Protein AF-A0A9P6HHZ5-F1 (afdb_monomer)

Foldseek 3Di:
DDDDDDDDDDDDPDDDPDPPPPPCVVLQPPPDDPVLLVVLVVLQVVLVLLLVCVVPPPLCEVVHVNVVSPPPLVVLCQQFVLSHPNCVVVVPCLNVVLSVLSVVLNVLSVVLVCCVPPVVHSCSLVSSLVSLVSLQVSLVVVVVVCVVVVNVGRVVDDPVCCVPNPVVVSVVSNVSSVVSNVVSVVVVVVVVVVVVVVVVVVVVD

Sequence (205 aa):
MSRVRTRTKIHPCFPHPKRRGGYSEMVRNSKTYTWATAWALICLPIILWDTSYILFRPRSMAGGDLHWIWPGYEIYQEVDYVYGLKALQNGDGFPSAQTALNLVELAINALYLYSTYVLDSPIAPLFGFSTNLMTLSKTVLYFAQEYFCSFCNIGHNTPKDLFFFYFCTNSLWIVFPTLIIIRLGKDIAASLRITKGMESKKKDR

Solvent-accessible surface area (backbone atoms only — not comparable to full-atom values): 11622 Å² total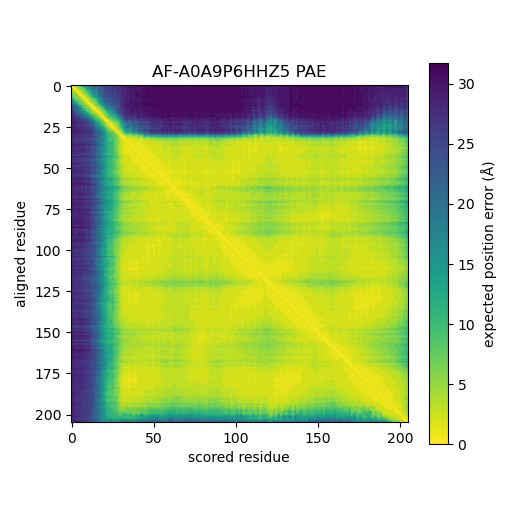; per-residue (Å²): 141,83,85,89,77,90,81,81,91,82,83,81,93,71,82,76,78,78,79,75,62,63,66,68,58,75,68,65,68,73,81,80,54,68,68,58,50,50,49,55,62,55,44,48,62,53,51,51,50,53,36,49,45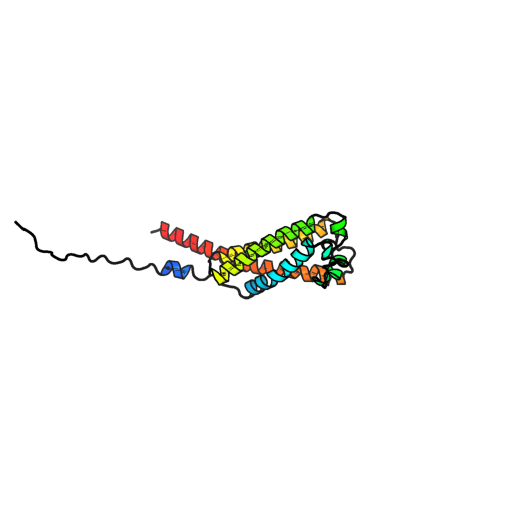,64,73,41,56,67,34,32,37,77,92,27,91,49,16,85,77,47,77,65,46,63,55,46,20,70,52,33,24,69,66,18,68,64,26,63,76,69,64,53,59,61,54,58,53,55,34,56,49,47,55,52,37,49,53,35,42,50,48,16,53,43,24,52,73,73,64,67,37,84,61,19,50,54,32,47,24,51,28,24,50,49,47,32,52,51,50,52,48,54,55,47,49,33,61,76,57,70,30,72,45,50,64,89,50,55,74,67,55,41,42,60,71,46,50,56,56,52,46,53,50,43,54,54,25,51,55,42,30,56,52,32,47,49,52,55,52,49,54,55,52,53,53,54,57,52,54,53,59,58,72,79,104

pLDDT: mean 87.32, std 18.72, range [36.97, 98.56]

Organism: NCBI:txid56493

Secondary structure (DSSP, 8-state):
--------------PPPPP-HHHHHHT------HHHHHHHHHHHHHHHHHHHHHHTTTTTSTTSTTGGGSTTHHHHHHH-GGGSHHHHHTT-SHHHHHHHHHHHHHHHHHHHHHHHHTS--TTHHHHHHHHHHHHHHHHHHHHHHHHHTTSTTTTTS-HHHIIIIIIHHHHHHHHHHHHHHHHHHHHHHHHHHHHHHHHHHHHT-

Radius of gyration: 27.82 Å; Cα contacts (8 Å, |Δi|>4): 155; chains: 1; bounding box: 50×37×113 Å

Mean predicted aligned error: 8.78 Å

Nearest PDB structures (foldseek):
  8w0r-assembly1_A  TM=8.223E-01  e=2.142E-03  Homo sapiens
  6oht-assembly1_A  TM=8.241E-01  e=1.493E-02  Homo sapiens

Structure (mmCIF, N/CA/C/O backbone):
data_AF-A0A9P6HHZ5-F1
#
_entry.id   AF-A0A9P6HHZ5-F1
#
loop_
_atom_site.group_PDB
_atom_site.id
_atom_site.type_symbol
_atom_site.label_atom_id
_atom_site.label_alt_id
_atom_site.label_comp_id
_atom_site.label_asym_id
_atom_site.label_entity_id
_atom_site.label_seq_id
_atom_site.pdbx_PDB_ins_code
_atom_site.Cartn_x
_atom_site.Cartn_y
_atom_site.Cartn_z
_atom_site.occupancy
_atom_site.B_iso_or_equiv
_atom_site.auth_seq_id
_atom_site.auth_comp_id
_atom_site.auth_asym_id
_atom_site.auth_atom_id
_atom_site.pdbx_PDB_model_num
ATOM 1 N N . MET A 1 1 ? -7.023 -4.954 89.744 1.00 40.81 1 MET A N 1
ATOM 2 C CA . MET A 1 1 ? -6.838 -4.401 88.384 1.00 40.81 1 MET A CA 1
ATOM 3 C C . MET A 1 1 ? -7.429 -5.371 87.372 1.00 40.81 1 MET A C 1
ATOM 5 O O . MET A 1 1 ? -6.843 -6.418 87.175 1.00 40.81 1 MET A O 1
ATOM 9 N N . SER A 1 2 ? -8.591 -5.074 86.788 1.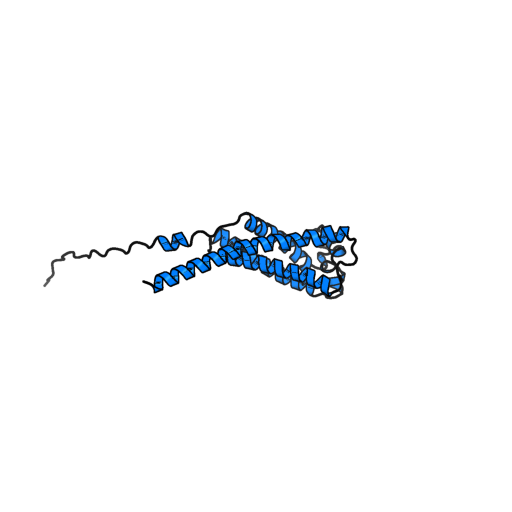00 41.09 2 SER A N 1
ATOM 10 C CA . SER A 1 2 ? -8.781 -5.041 85.328 1.00 41.09 2 SER A CA 1
ATOM 11 C C . SER A 1 2 ? -10.238 -4.675 85.031 1.00 41.09 2 SER A C 1
ATOM 13 O O . SER A 1 2 ? -11.168 -5.369 85.430 1.00 41.09 2 SER A O 1
ATOM 15 N N . ARG A 1 3 ? -10.421 -3.512 84.404 1.00 36.97 3 ARG A N 1
ATOM 16 C CA . ARG A 1 3 ? -11.685 -3.043 83.828 1.00 36.97 3 ARG A CA 1
ATOM 17 C C . ARG A 1 3 ? -11.912 -3.733 82.476 1.00 36.97 3 ARG A C 1
ATOM 19 O O . ARG A 1 3 ? -10.962 -4.204 81.865 1.00 36.97 3 ARG A O 1
ATOM 26 N N . VAL A 1 4 ? -13.128 -3.520 81.966 1.00 38.16 4 VAL A N 1
ATOM 27 C CA . VAL A 1 4 ? -13.515 -3.320 80.550 1.00 38.16 4 VAL A CA 1
ATOM 28 C C . VAL A 1 4 ? -14.288 -4.501 79.959 1.00 38.16 4 VAL A C 1
ATOM 30 O O . VAL A 1 4 ? -13.889 -5.639 80.129 1.00 38.16 4 VAL A O 1
ATOM 33 N N . ARG A 1 5 ? -15.327 -4.342 79.134 1.00 38.81 5 ARG A N 1
ATOM 34 C CA . ARG A 1 5 ? -16.370 -3.330 78.847 1.00 38.81 5 ARG A CA 1
ATOM 35 C C . ARG A 1 5 ? -17.155 -3.984 77.701 1.00 38.81 5 ARG A C 1
ATOM 37 O O . ARG A 1 5 ? -16.565 -4.590 76.809 1.00 38.81 5 ARG A O 1
ATOM 44 N N . THR A 1 6 ? -18.470 -3.871 77.745 1.00 44.31 6 THR A N 1
ATOM 45 C CA . THR A 1 6 ? -19.424 -4.282 76.710 1.00 44.31 6 THR A CA 1
ATOM 46 C C . THR A 1 6 ? -19.030 -3.801 75.303 1.00 44.31 6 THR A C 1
ATOM 48 O O . THR A 1 6 ? -18.661 -2.642 75.118 1.00 44.31 6 THR A O 1
ATOM 51 N N . ARG A 1 7 ? -19.139 -4.678 74.292 1.00 39.66 7 ARG A N 1
ATOM 52 C CA . ARG A 1 7 ? -19.102 -4.306 72.864 1.00 39.66 7 ARG A CA 1
ATOM 53 C C . ARG A 1 7 ? -20.483 -4.491 72.242 1.00 39.66 7 ARG A C 1
ATOM 55 O O . ARG A 1 7 ? -20.860 -5.581 71.823 1.00 39.66 7 ARG A O 1
ATOM 62 N N . THR A 1 8 ? -21.212 -3.389 72.163 1.00 39.66 8 THR A N 1
ATOM 63 C CA . THR A 1 8 ? -22.344 -3.174 71.262 1.00 39.66 8 THR A CA 1
ATOM 64 C C . THR A 1 8 ? -21.835 -3.250 69.818 1.00 39.66 8 THR A C 1
ATOM 66 O O . THR A 1 8 ? -20.927 -2.507 69.443 1.00 39.66 8 THR A O 1
ATOM 69 N N . LYS A 1 9 ? -22.386 -4.150 68.995 1.00 40.88 9 LYS A N 1
ATOM 70 C CA . LYS A 1 9 ? -22.158 -4.149 67.542 1.00 40.88 9 LYS A CA 1
ATOM 71 C C . LYS A 1 9 ? -23.028 -3.057 66.920 1.00 40.88 9 LYS A C 1
ATOM 73 O O . LYS A 1 9 ? -24.237 -3.219 66.825 1.00 40.88 9 LYS A O 1
ATOM 78 N N . ILE A 1 10 ? -22.403 -1.973 66.478 1.00 42.28 10 ILE A N 1
ATOM 79 C CA . ILE A 1 10 ? -22.974 -1.051 65.496 1.00 42.28 10 ILE A CA 1
ATOM 80 C C . ILE A 1 10 ? -22.087 -1.171 64.262 1.00 42.28 10 ILE A C 1
ATOM 82 O O . ILE A 1 10 ? -20.906 -0.845 64.330 1.00 42.28 10 ILE A O 1
ATOM 86 N N . HIS A 1 11 ? -22.645 -1.637 63.145 1.00 41.75 11 HIS A N 1
ATOM 87 C CA . HIS A 1 11 ? -22.076 -1.358 61.831 1.00 41.75 11 HIS A CA 1
ATOM 88 C C . HIS A 1 11 ? -23.170 -0.875 60.876 1.00 41.75 11 HIS A C 1
ATOM 90 O O . HIS A 1 11 ? -24.309 -1.336 60.969 1.00 41.75 11 HIS A O 1
ATOM 96 N N . PRO A 1 12 ? -22.840 0.096 60.010 1.00 39.66 12 PRO A N 1
ATOM 97 C CA . PRO A 1 12 ? -23.798 0.985 59.381 1.00 39.66 12 PRO A CA 1
ATOM 98 C C . PRO A 1 12 ? -24.296 0.408 58.057 1.00 39.66 12 PRO A C 1
ATOM 100 O O . PRO A 1 12 ? -23.533 -0.159 57.275 1.00 39.66 12 PRO A O 1
ATOM 103 N N . CYS A 1 13 ? -25.578 0.621 57.784 1.00 39.81 13 CYS A N 1
ATOM 104 C CA . CYS A 1 13 ? -26.178 0.410 56.477 1.00 39.81 13 CYS A CA 1
ATOM 105 C C . CYS A 1 13 ? -25.694 1.526 55.532 1.00 39.81 13 CYS A C 1
ATOM 107 O O . CYS A 1 13 ? -26.303 2.590 55.460 1.00 39.81 13 CYS A O 1
ATOM 109 N N . PHE A 1 14 ? -24.566 1.316 54.850 1.00 37.97 14 PHE A N 1
ATOM 110 C CA . PHE A 1 14 ? -24.188 2.127 53.692 1.00 37.97 14 PHE A CA 1
ATOM 111 C C . PHE A 1 14 ? -24.650 1.403 52.423 1.00 37.97 14 PHE A C 1
ATOM 113 O O . PHE A 1 14 ? -24.143 0.318 52.129 1.00 37.97 14 PHE A O 1
ATOM 120 N N . PRO A 1 15 ? -25.593 1.960 51.647 1.00 38.78 15 PRO A N 1
ATOM 121 C CA . PRO A 1 15 ? -25.911 1.403 50.345 1.00 38.78 15 PRO A CA 1
ATOM 122 C C . PRO A 1 15 ? -24.703 1.588 49.418 1.00 38.78 15 PRO A C 1
ATOM 124 O O . PRO A 1 15 ? -24.273 2.709 49.144 1.00 38.78 15 PRO A O 1
ATOM 127 N N . HIS A 1 16 ? -24.156 0.477 48.918 1.00 39.09 16 HIS A N 1
ATOM 128 C CA . HIS A 1 16 ? -23.215 0.503 47.802 1.00 39.09 16 HIS A CA 1
ATOM 129 C C . HIS A 1 16 ? -23.866 1.226 46.609 1.00 39.09 16 HIS A C 1
ATOM 131 O O . HIS A 1 16 ? -24.992 0.881 46.230 1.00 39.09 16 HIS A O 1
ATOM 137 N N . PRO A 1 17 ? -23.192 2.199 45.972 1.00 39.81 17 PRO A N 1
ATOM 138 C CA . PRO A 1 17 ? -23.725 2.827 44.776 1.00 39.81 17 PRO A CA 1
ATOM 139 C C . PRO A 1 17 ? -23.862 1.774 43.670 1.00 39.81 17 PRO A C 1
ATOM 141 O O . PRO A 1 17 ? -22.897 1.089 43.318 1.00 39.81 17 PRO A O 1
ATOM 144 N N . LYS A 1 18 ? -25.079 1.642 43.122 1.00 41.38 18 LYS A N 1
ATOM 145 C CA . LYS A 1 18 ? -25.381 0.811 41.948 1.00 41.38 18 LYS A CA 1
ATOM 146 C C . LYS A 1 18 ? -24.356 1.106 40.849 1.00 41.38 18 LYS A C 1
ATOM 148 O O . LYS A 1 18 ? -24.239 2.246 40.395 1.00 41.38 18 LYS A O 1
ATOM 153 N N . ARG A 1 19 ? -23.623 0.073 40.417 1.00 47.00 19 ARG A N 1
ATOM 154 C CA . ARG A 1 19 ? -22.709 0.130 39.267 1.00 47.00 19 ARG A CA 1
ATOM 155 C C . ARG A 1 19 ? -23.447 0.745 38.072 1.00 47.00 19 ARG A C 1
ATOM 157 O O . ARG A 1 19 ? -24.464 0.215 37.631 1.00 47.00 19 ARG A O 1
ATOM 164 N N . ARG A 1 20 ? -22.932 1.863 37.548 1.00 48.62 20 ARG A N 1
ATOM 165 C CA . ARG A 1 20 ? -23.378 2.489 36.292 1.00 48.62 20 ARG A CA 1
ATOM 166 C C . ARG A 1 20 ? -23.070 1.546 35.120 1.00 48.62 20 ARG A C 1
ATOM 168 O O . ARG A 1 20 ? -22.032 1.679 34.484 1.00 48.62 20 ARG A O 1
ATOM 175 N N . GLY A 1 21 ? -23.964 0.598 34.842 1.00 41.25 21 GLY A N 1
ATOM 176 C CA . GLY A 1 21 ? -23.851 -0.332 33.709 1.00 41.25 21 GLY A CA 1
ATOM 177 C C . GLY A 1 21 ? -23.944 0.337 32.329 1.00 41.25 21 GLY A C 1
ATOM 178 O O . GLY A 1 21 ? -23.395 -0.178 31.367 1.00 41.25 21 GLY A O 1
ATOM 179 N N . GLY A 1 22 ? -24.540 1.532 32.230 1.00 44.03 22 GLY A N 1
ATOM 180 C CA . GLY A 1 22 ? -24.840 2.154 30.933 1.00 44.03 22 GLY A CA 1
ATOM 181 C C . GLY A 1 22 ? -23.642 2.707 30.151 1.00 44.03 22 GLY A C 1
ATOM 182 O O . GLY A 1 22 ? -23.678 2.703 28.928 1.00 44.03 22 GLY A O 1
ATOM 183 N N . TYR A 1 23 ? -22.572 3.169 30.811 1.00 49.25 23 TYR A N 1
ATOM 184 C CA . TYR A 1 23 ? -21.441 3.807 30.107 1.00 49.25 23 TYR A CA 1
ATOM 185 C C . TYR A 1 23 ? -20.581 2.788 29.356 1.00 49.25 23 TYR A C 1
ATOM 187 O O . TYR A 1 23 ? -20.172 3.010 28.222 1.00 49.25 23 TYR A O 1
ATOM 195 N N . SER A 1 24 ? -20.337 1.641 29.990 1.00 44.50 24 SER A N 1
ATOM 196 C CA . SER A 1 24 ? -19.494 0.597 29.420 1.00 44.50 24 SER A CA 1
ATOM 197 C C . SER A 1 24 ? -20.209 -0.175 28.314 1.00 44.50 24 SER A C 1
ATOM 199 O O . SER A 1 24 ? -19.528 -0.756 27.492 1.00 44.50 24 SER A O 1
ATOM 201 N N . GLU A 1 25 ? -21.543 -0.202 28.274 1.00 46.41 25 GLU A N 1
ATOM 202 C CA . GLU A 1 25 ? -22.336 -0.913 27.256 1.00 46.41 25 GLU A CA 1
ATOM 203 C C . GLU A 1 25 ? -22.628 -0.043 26.017 1.00 46.41 25 GLU A C 1
ATOM 205 O O . GLU A 1 25 ? -22.556 -0.535 24.897 1.00 46.41 25 GLU A O 1
ATOM 210 N N . MET A 1 26 ? -22.839 1.274 26.180 1.00 47.12 26 MET A N 1
ATOM 211 C CA . MET A 1 26 ? -23.086 2.195 25.051 1.00 47.12 26 MET A CA 1
ATOM 212 C C . MET A 1 26 ? -21.850 2.479 24.181 1.00 47.12 26 MET A C 1
ATOM 214 O O . MET A 1 26 ? -21.998 2.805 23.008 1.00 47.12 26 MET A O 1
ATOM 218 N N . VAL A 1 27 ? -20.640 2.360 24.737 1.00 52.16 27 VAL A N 1
ATOM 219 C CA . VAL A 1 27 ? -19.367 2.542 24.005 1.00 52.16 27 VAL A CA 1
ATOM 220 C C . VAL A 1 27 ? -18.895 1.226 23.351 1.00 52.16 27 VAL A C 1
ATOM 222 O O . VAL A 1 27 ? -18.009 1.232 22.502 1.00 52.16 27 VAL A O 1
ATOM 225 N N . ARG A 1 28 ? -19.510 0.088 23.704 1.00 50.62 28 ARG A N 1
ATOM 226 C CA . ARG A 1 28 ? -19.047 -1.280 23.399 1.00 50.62 28 ARG A CA 1
ATOM 227 C C . ARG A 1 28 ? -19.550 -1.842 22.068 1.00 50.62 28 ARG A C 1
ATOM 229 O O . ARG A 1 28 ? -20.007 -2.977 22.000 1.00 50.62 28 ARG A O 1
ATOM 236 N N . ASN A 1 29 ? -19.511 -1.051 21.002 1.00 53.75 29 ASN A N 1
ATOM 237 C CA . ASN A 1 29 ? -19.806 -1.598 19.678 1.00 53.75 29 ASN A CA 1
ATOM 238 C C . ASN A 1 29 ? -18.917 -0.959 18.608 1.00 53.75 29 ASN A C 1
ATOM 240 O O . ASN A 1 29 ? -19.385 -0.237 17.725 1.00 53.75 29 ASN A O 1
ATOM 244 N N . SER A 1 30 ? -17.608 -1.210 18.706 1.00 60.69 30 SER A N 1
ATOM 245 C CA . SER A 1 30 ? -16.700 -1.100 17.563 1.00 60.69 30 SER A CA 1
ATOM 246 C C . SER A 1 30 ? -17.199 -2.075 16.497 1.00 60.69 30 SER A C 1
ATOM 248 O O . SER A 1 30 ? -17.028 -3.287 16.590 1.00 60.69 30 SER A O 1
ATOM 250 N N . LYS A 1 31 ? -17.893 -1.556 15.481 1.00 77.88 31 LYS A N 1
ATOM 251 C CA . LYS A 1 31 ? -18.322 -2.385 14.357 1.00 77.88 31 LYS A CA 1
ATOM 252 C C . LYS A 1 31 ? -17.086 -2.837 13.592 1.00 77.88 31 LYS A C 1
ATOM 254 O O . LYS A 1 31 ? -16.450 -2.041 12.906 1.00 77.88 31 LYS A O 1
ATOM 259 N N . THR A 1 32 ? -16.770 -4.119 13.693 1.00 85.88 32 THR A N 1
ATOM 260 C CA . THR A 1 32 ? -15.701 -4.729 12.905 1.00 85.88 32 THR A CA 1
ATOM 261 C C . THR A 1 32 ? -16.206 -5.050 11.503 1.00 85.88 32 THR A C 1
ATOM 263 O O . THR A 1 32 ? -17.240 -5.697 11.329 1.00 85.88 32 THR A O 1
ATOM 266 N N . TYR A 1 33 ? -15.472 -4.603 10.485 1.00 92.81 33 TYR A N 1
ATOM 267 C CA . TYR A 1 33 ? -15.777 -4.887 9.084 1.00 92.81 33 TYR A CA 1
ATOM 268 C C . TYR A 1 33 ? -14.854 -5.979 8.569 1.00 92.81 33 TYR A C 1
ATOM 270 O O . TYR A 1 33 ? -13.691 -5.723 8.272 1.00 92.81 33 TYR A O 1
ATOM 278 N N . THR A 1 34 ? -15.396 -7.184 8.414 1.00 93.31 34 THR A N 1
ATOM 279 C CA . THR A 1 34 ? -14.644 -8.360 7.949 1.00 93.31 34 THR A CA 1
ATOM 280 C C . THR A 1 34 ? -13.931 -8.119 6.622 1.00 93.31 34 THR A C 1
ATOM 282 O O . THR A 1 34 ? -12.794 -8.540 6.459 1.00 93.31 34 THR A O 1
ATOM 285 N N . TRP A 1 35 ? -14.551 -7.386 5.694 1.00 96.12 35 TRP A N 1
ATOM 286 C CA . TRP A 1 35 ? -13.943 -7.042 4.408 1.00 96.12 35 TRP A CA 1
ATOM 287 C C . TRP A 1 35 ? -12.763 -6.063 4.544 1.00 96.12 35 TRP A C 1
ATOM 289 O O . TRP A 1 35 ? -11.780 -6.196 3.821 1.00 96.12 35 TRP A O 1
ATOM 299 N N . ALA A 1 36 ? -12.819 -5.117 5.490 1.00 96.19 36 ALA A N 1
ATOM 300 C CA . ALA A 1 36 ? -11.721 -4.182 5.744 1.00 96.19 36 ALA A CA 1
ATOM 301 C C . ALA A 1 36 ? -10.549 -4.895 6.428 1.00 96.19 36 ALA A C 1
ATOM 303 O O . ALA A 1 36 ? -9.391 -4.651 6.102 1.00 96.19 36 ALA A O 1
ATOM 304 N N . THR A 1 37 ? -10.848 -5.834 7.327 1.00 95.81 37 THR A N 1
ATOM 305 C CA . THR A 1 37 ? -9.843 -6.725 7.909 1.00 95.81 37 THR A CA 1
ATOM 306 C C . THR A 1 37 ? -9.218 -7.636 6.863 1.00 95.81 37 THR A C 1
ATOM 308 O O . THR A 1 37 ? -8.002 -7.791 6.856 1.00 95.81 37 THR A O 1
ATOM 311 N N . ALA A 1 38 ? -10.019 -8.231 5.978 1.00 97.25 38 ALA A N 1
ATOM 312 C CA . ALA A 1 38 ? -9.505 -9.075 4.907 1.00 97.25 38 ALA A CA 1
ATOM 313 C C . ALA A 1 38 ? -8.538 -8.285 4.018 1.00 97.25 38 ALA A C 1
ATOM 315 O O . ALA A 1 38 ? -7.433 -8.750 3.763 1.00 97.25 38 ALA A O 1
ATOM 316 N N . TRP A 1 39 ? -8.907 -7.057 3.636 1.00 97.75 39 TRP A N 1
ATOM 317 C CA . TRP A 1 39 ? -8.009 -6.154 2.919 1.00 97.75 39 TRP A CA 1
ATOM 318 C C . TRP A 1 39 ? -6.725 -5.868 3.707 1.00 97.75 39 TRP A C 1
ATOM 320 O O . TRP A 1 39 ? -5.634 -6.064 3.185 1.00 97.75 39 TRP A O 1
ATOM 330 N N . ALA A 1 40 ? -6.834 -5.496 4.985 1.00 97.00 40 ALA A N 1
ATOM 331 C CA . ALA A 1 40 ? -5.679 -5.257 5.850 1.00 97.00 40 ALA A CA 1
ATOM 332 C C . ALA A 1 40 ? -4.728 -6.468 5.925 1.00 97.00 40 ALA A C 1
ATOM 334 O O . ALA A 1 40 ? -3.513 -6.289 5.850 1.00 97.00 40 ALA A O 1
ATOM 335 N N . LEU A 1 41 ? -5.266 -7.687 6.028 1.00 97.56 41 LEU A N 1
ATOM 336 C CA . LEU A 1 41 ? -4.489 -8.928 6.046 1.00 97.56 41 LEU A CA 1
ATOM 337 C C . LEU A 1 41 ? -3.835 -9.236 4.698 1.00 97.56 41 LEU A C 1
ATOM 339 O O . LEU A 1 41 ? -2.706 -9.710 4.686 1.00 97.56 41 LEU A O 1
ATOM 343 N N . ILE A 1 42 ? -4.513 -8.952 3.583 1.00 97.00 42 ILE A N 1
ATOM 344 C CA . ILE A 1 42 ? -3.971 -9.116 2.225 1.00 97.00 42 ILE A CA 1
ATOM 345 C C . ILE A 1 42 ? -2.838 -8.114 1.965 1.00 97.00 42 ILE A C 1
ATOM 347 O O . ILE A 1 42 ? -1.817 -8.472 1.380 1.00 97.00 42 ILE A O 1
ATOM 351 N N . CYS A 1 43 ? -2.976 -6.873 2.437 1.00 96.38 43 CYS A N 1
ATOM 352 C CA . CYS A 1 43 ? -1.965 -5.834 2.254 1.00 96.38 43 CYS A CA 1
ATOM 353 C C . CYS A 1 43 ? -0.636 -6.160 2.940 1.00 96.38 43 CYS A C 1
ATOM 355 O O . CYS A 1 43 ? 0.408 -5.805 2.406 1.00 96.38 43 CYS A O 1
ATOM 357 N N . LEU A 1 44 ? -0.649 -6.824 4.103 1.00 95.62 44 LEU A N 1
ATOM 358 C CA . LEU A 1 44 ? 0.575 -7.129 4.855 1.00 95.62 44 LEU A CA 1
ATOM 359 C C . LEU A 1 44 ? 1.630 -7.888 4.025 1.00 95.62 44 LEU A C 1
ATOM 361 O O . LEU A 1 44 ? 2.728 -7.354 3.867 1.00 95.62 44 LEU A O 1
ATOM 365 N N . PRO A 1 45 ? 1.349 -9.088 3.478 1.00 96.38 45 PRO A N 1
ATOM 366 C CA . PRO A 1 45 ? 2.331 -9.808 2.681 1.00 96.38 45 PRO A CA 1
ATOM 367 C C . PRO A 1 45 ? 2.673 -9.070 1.385 1.00 96.38 45 PRO A C 1
ATOM 369 O O . PRO A 1 45 ? 3.837 -9.064 1.011 1.00 96.38 45 PRO A O 1
ATOM 372 N N . ILE A 1 46 ? 1.713 -8.407 0.728 1.00 96.38 46 ILE A N 1
ATOM 373 C CA . ILE A 1 46 ? 1.962 -7.717 -0.549 1.00 96.38 46 ILE A CA 1
ATOM 374 C C . ILE A 1 46 ? 2.894 -6.513 -0.363 1.00 96.38 46 ILE A C 1
ATOM 376 O O . ILE A 1 46 ? 3.881 -6.383 -1.081 1.00 96.38 46 ILE A O 1
ATOM 380 N N . ILE A 1 47 ? 2.620 -5.648 0.615 1.00 96.44 47 ILE A N 1
ATOM 381 C CA . ILE A 1 47 ? 3.446 -4.461 0.877 1.00 96.44 47 ILE A CA 1
ATOM 382 C C . ILE A 1 47 ? 4.817 -4.876 1.411 1.00 96.44 47 ILE A C 1
ATOM 384 O O . ILE A 1 47 ? 5.821 -4.261 1.054 1.00 96.44 47 ILE A O 1
ATOM 388 N N . LEU A 1 48 ? 4.887 -5.918 2.248 1.00 96.19 48 LEU A N 1
ATOM 389 C CA . LEU A 1 48 ? 6.165 -6.441 2.728 1.00 96.19 48 LEU A CA 1
ATOM 390 C C . LEU A 1 48 ? 7.005 -7.001 1.574 1.00 96.19 48 LEU A C 1
ATOM 392 O O . LEU A 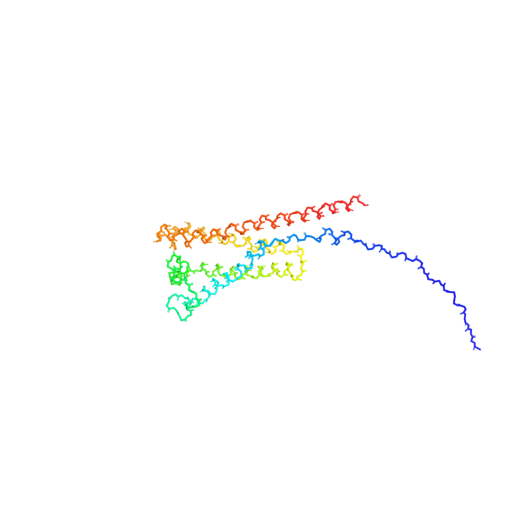1 48 ? 8.203 -6.728 1.501 1.00 96.19 48 LEU A O 1
ATOM 396 N N . TRP A 1 49 ? 6.371 -7.732 0.658 1.00 96.56 49 TRP A N 1
ATOM 397 C CA . TRP A 1 49 ? 7.005 -8.248 -0.548 1.00 96.56 49 TRP A CA 1
ATOM 398 C C . TRP A 1 49 ? 7.577 -7.130 -1.415 1.00 96.56 49 TRP A C 1
ATOM 400 O O . TRP A 1 49 ? 8.775 -7.128 -1.691 1.00 96.56 49 TRP A O 1
ATOM 410 N N . ASP A 1 50 ? 6.749 -6.140 -1.740 1.00 95.69 50 ASP A N 1
ATOM 411 C CA . ASP A 1 50 ? 7.131 -4.962 -2.515 1.00 95.69 50 ASP A CA 1
ATOM 412 C C . ASP A 1 50 ? 8.277 -4.188 -1.853 1.00 95.69 50 ASP A C 1
ATOM 414 O O . ASP A 1 50 ? 9.313 -3.935 -2.461 1.00 95.69 50 ASP A O 1
ATOM 418 N N . THR A 1 51 ? 8.151 -3.915 -0.557 1.00 96.56 51 THR A N 1
ATOM 419 C CA . THR A 1 51 ? 9.170 -3.214 0.232 1.00 96.56 51 THR A CA 1
ATOM 420 C C . THR A 1 51 ? 10.499 -3.953 0.224 1.00 96.56 51 THR A C 1
ATOM 422 O O . THR A 1 51 ? 11.550 -3.352 0.004 1.00 96.56 51 THR A O 1
ATOM 425 N N . SER A 1 52 ? 10.465 -5.268 0.443 1.00 96.88 52 SER A N 1
ATOM 426 C CA . SER A 1 52 ? 11.675 -6.084 0.424 1.00 96.88 52 SER A CA 1
ATOM 427 C C . SER A 1 52 ? 12.328 -6.093 -0.962 1.00 96.88 52 SER A C 1
ATOM 429 O O . SER A 1 52 ? 13.551 -5.987 -1.038 1.00 96.88 52 SER A O 1
ATOM 431 N N . TYR A 1 53 ? 11.546 -6.088 -2.050 1.00 97.75 53 TYR A N 1
ATOM 432 C CA . TYR A 1 53 ? 12.088 -5.957 -3.402 1.00 97.75 53 TYR A CA 1
ATOM 433 C C . TYR A 1 53 ? 12.914 -4.675 -3.548 1.00 97.75 53 TYR A C 1
ATOM 435 O O . TYR A 1 53 ? 14.050 -4.745 -4.013 1.00 97.75 53 TYR A O 1
ATOM 443 N N . ILE A 1 54 ? 12.393 -3.517 -3.119 1.00 97.25 54 ILE A N 1
ATOM 444 C CA . ILE A 1 54 ? 13.123 -2.240 -3.214 1.00 97.25 54 ILE A CA 1
ATOM 445 C C . ILE A 1 54 ? 14.380 -2.245 -2.336 1.00 97.25 54 ILE A C 1
ATOM 447 O O . ILE A 1 54 ? 15.456 -1.869 -2.798 1.00 97.25 54 ILE A O 1
ATOM 451 N N . LEU A 1 55 ? 14.261 -2.690 -1.080 1.00 96.12 55 LEU A N 1
ATOM 452 C CA . LEU A 1 55 ? 15.358 -2.653 -0.104 1.00 96.12 55 LEU A CA 1
ATOM 453 C C . LEU A 1 55 ? 16.543 -3.540 -0.497 1.00 96.12 55 LEU A C 1
ATOM 455 O O . LEU A 1 55 ? 17.683 -3.208 -0.180 1.00 96.12 55 LEU A O 1
ATOM 459 N N . PHE A 1 56 ? 16.285 -4.659 -1.177 1.00 97.00 56 PHE A N 1
ATOM 460 C CA . PHE A 1 56 ? 17.329 -5.591 -1.600 1.00 97.00 56 PHE A CA 1
ATOM 461 C C . PHE A 1 56 ? 17.897 -5.300 -2.994 1.00 97.00 56 PHE A C 1
ATOM 463 O O . PHE A 1 56 ? 18.709 -6.087 -3.485 1.00 97.00 56 PHE A O 1
ATOM 470 N N . ARG A 1 57 ? 17.543 -4.183 -3.642 1.00 96.31 57 ARG A N 1
ATOM 471 C CA . ARG A 1 57 ? 18.171 -3.812 -4.920 1.00 96.31 57 ARG A CA 1
ATOM 472 C C . ARG A 1 57 ? 19.682 -3.585 -4.749 1.00 96.31 57 ARG A C 1
ATOM 474 O O . ARG A 1 57 ? 20.100 -3.020 -3.741 1.00 96.31 57 ARG A O 1
ATOM 481 N N . PRO A 1 58 ? 20.518 -3.991 -5.724 1.00 96.31 58 PRO A N 1
ATOM 482 C CA . PRO A 1 58 ? 20.161 -4.623 -7.001 1.00 96.31 58 PRO A CA 1
ATOM 483 C C . PRO A 1 58 ? 19.971 -6.149 -6.933 1.00 96.31 58 PRO A C 1
ATOM 485 O O . PRO A 1 58 ? 19.584 -6.753 -7.925 1.00 96.31 58 PRO A O 1
ATOM 488 N N . ARG A 1 59 ? 20.227 -6.796 -5.788 1.00 97.44 59 ARG A N 1
ATOM 489 C CA . ARG A 1 59 ? 20.202 -8.266 -5.644 1.00 97.44 59 ARG A CA 1
ATOM 490 C C . ARG A 1 59 ? 18.831 -8.888 -5.917 1.00 97.44 59 ARG A C 1
ATOM 492 O O . ARG A 1 59 ? 18.765 -10.028 -6.364 1.00 97.44 59 ARG A O 1
ATOM 499 N N . SER A 1 60 ? 17.755 -8.157 -5.636 1.00 97.44 60 SER A N 1
ATOM 500 C CA . SER A 1 60 ? 16.364 -8.557 -5.895 1.00 97.44 60 SER A CA 1
ATOM 501 C C . SER A 1 60 ? 15.922 -8.402 -7.357 1.00 97.44 60 SER A C 1
ATOM 503 O O . SER A 1 60 ? 14.925 -9.007 -7.751 1.00 97.44 60 SER A O 1
ATOM 505 N N . MET A 1 61 ? 16.628 -7.601 -8.160 1.00 96.44 61 MET A N 1
ATOM 506 C CA . MET A 1 61 ? 16.269 -7.280 -9.550 1.00 96.44 61 MET A CA 1
ATOM 507 C C . MET A 1 61 ? 16.652 -8.413 -10.498 1.00 96.44 61 MET A C 1
ATOM 509 O O . MET A 1 61 ? 17.533 -9.202 -10.162 1.00 96.44 61 MET A O 1
ATOM 513 N N . ALA A 1 62 ? 16.058 -8.487 -11.695 1.00 95.06 62 ALA A N 1
ATOM 514 C CA . ALA A 1 62 ? 16.425 -9.558 -12.627 1.00 95.06 62 ALA A CA 1
ATOM 515 C C . ALA A 1 62 ? 17.929 -9.526 -12.954 1.00 95.06 62 ALA A C 1
ATOM 517 O O . ALA A 1 62 ? 18.499 -8.475 -13.240 1.00 95.06 62 ALA A O 1
ATOM 518 N N . GLY A 1 63 ? 18.570 -10.694 -12.876 1.00 91.81 63 GLY A N 1
ATOM 519 C CA . GLY A 1 63 ? 20.029 -10.839 -12.951 1.00 91.81 63 GLY A CA 1
ATOM 520 C C . GLY A 1 63 ? 20.753 -10.758 -11.598 1.00 91.81 63 GLY A C 1
ATOM 521 O O . GLY A 1 63 ? 21.935 -11.089 -11.531 1.00 91.81 63 GLY A O 1
ATOM 522 N N . GLY A 1 64 ? 20.067 -10.369 -10.522 1.00 94.94 64 GLY A N 1
ATOM 523 C CA . GLY A 1 64 ? 20.567 -10.414 -9.149 1.00 94.94 64 GLY A CA 1
ATOM 524 C C . GLY A 1 64 ? 20.486 -11.811 -8.522 1.00 94.94 64 GLY A C 1
ATOM 525 O O . GLY A 1 64 ? 19.676 -12.653 -8.910 1.00 94.94 64 GLY A O 1
ATOM 526 N N . ASP A 1 65 ? 21.323 -12.065 -7.516 1.00 97.12 65 ASP A N 1
ATOM 527 C CA . ASP A 1 65 ? 21.457 -13.372 -6.859 1.00 97.12 65 ASP A CA 1
ATOM 528 C C . ASP A 1 65 ? 20.269 -13.747 -5.951 1.00 97.12 65 ASP A C 1
ATOM 530 O O . ASP A 1 65 ? 20.070 -14.924 -5.646 1.00 97.12 65 ASP A O 1
ATOM 534 N N . LEU A 1 66 ? 19.459 -12.768 -5.537 1.00 97.25 66 LEU A N 1
ATOM 535 C CA . LEU A 1 66 ? 18.253 -12.975 -4.730 1.00 97.25 66 LEU A CA 1
ATOM 536 C C . LEU A 1 66 ? 16.955 -12.889 -5.546 1.00 97.25 66 LEU A C 1
ATOM 538 O O . LEU A 1 66 ? 15.879 -13.092 -4.989 1.00 97.25 66 LEU A O 1
ATOM 542 N N . HIS A 1 67 ? 17.028 -12.607 -6.850 1.00 96.75 67 HIS A N 1
ATOM 543 C CA . HIS A 1 67 ? 15.853 -12.337 -7.684 1.00 96.75 67 HIS A CA 1
ATOM 544 C C . HIS A 1 67 ? 14.811 -13.459 -7.691 1.00 96.75 67 HIS A C 1
ATOM 546 O O . HIS A 1 67 ? 13.618 -13.189 -7.762 1.00 96.75 67 HIS A O 1
ATOM 552 N N . TRP A 1 68 ? 15.248 -14.711 -7.544 1.00 95.88 68 TRP A N 1
ATOM 553 C CA . TRP A 1 68 ? 14.371 -15.883 -7.480 1.00 95.88 68 TRP A CA 1
ATOM 554 C C . TRP A 1 68 ? 13.309 -15.801 -6.372 1.00 95.88 68 TRP A C 1
ATOM 556 O O . TRP A 1 68 ? 12.313 -16.519 -6.439 1.00 95.88 68 TRP A O 1
ATOM 566 N N . ILE A 1 69 ? 13.505 -14.939 -5.365 1.00 96.75 69 ILE A N 1
ATOM 567 C CA . ILE A 1 69 ? 12.495 -14.664 -4.348 1.00 96.75 69 ILE A CA 1
ATOM 568 C C . ILE A 1 69 ? 11.332 -13.884 -4.958 1.00 96.75 69 ILE A C 1
ATOM 570 O O . ILE A 1 69 ? 10.221 -14.220 -4.610 1.00 96.75 69 ILE A O 1
ATOM 574 N N . TRP A 1 70 ? 11.532 -12.937 -5.883 1.00 97.31 70 TRP A N 1
ATOM 575 C CA . TRP A 1 70 ? 10.499 -12.035 -6.428 1.00 97.31 70 TRP A CA 1
ATOM 576 C C . TRP A 1 70 ? 10.103 -12.349 -7.885 1.00 97.31 70 TRP A C 1
ATOM 578 O O . TRP A 1 70 ? 10.280 -11.491 -8.754 1.00 97.31 70 TRP A O 1
ATOM 588 N N . PRO A 1 71 ? 9.530 -13.530 -8.193 1.00 94.88 71 PRO A N 1
ATOM 589 C CA . PRO A 1 71 ? 9.063 -13.816 -9.543 1.00 94.88 71 PRO A CA 1
ATOM 590 C C . PRO A 1 71 ? 7.981 -12.818 -9.979 1.00 94.88 71 PRO A C 1
ATOM 592 O O . PRO A 1 71 ? 7.154 -12.371 -9.177 1.00 94.88 71 PRO A O 1
ATOM 595 N N . GLY A 1 72 ? 7.983 -12.481 -11.264 1.00 92.06 72 GLY A N 1
ATOM 596 C CA . GLY A 1 72 ? 7.129 -11.473 -11.884 1.00 92.06 72 GLY A CA 1
ATOM 597 C C . GLY A 1 72 ? 7.704 -10.053 -11.844 1.00 92.06 72 GLY A C 1
ATOM 598 O O . GLY A 1 72 ? 7.336 -9.234 -12.692 1.00 92.06 72 GLY A O 1
ATOM 599 N N . TYR A 1 73 ? 8.627 -9.737 -10.926 1.00 94.69 73 TYR A N 1
ATOM 600 C CA . TYR A 1 73 ? 9.253 -8.409 -10.891 1.00 94.69 73 TYR A CA 1
ATOM 601 C C . TYR A 1 73 ? 10.197 -8.170 -12.072 1.00 94.69 73 TYR A C 1
ATOM 603 O O . TYR A 1 73 ? 10.422 -7.017 -12.424 1.00 94.69 73 TYR A O 1
ATOM 611 N N . GLU A 1 74 ? 10.671 -9.219 -12.746 1.00 94.12 74 GLU A N 1
ATOM 612 C CA . GLU A 1 74 ? 11.381 -9.125 -14.024 1.00 94.12 74 GLU A CA 1
ATOM 613 C C . GLU A 1 74 ? 10.540 -8.473 -15.125 1.00 94.12 74 GLU A C 1
ATOM 615 O O . GLU A 1 74 ? 11.091 -7.811 -15.997 1.00 94.12 74 GLU A O 1
ATOM 620 N N . ILE A 1 75 ? 9.212 -8.609 -15.063 1.00 93.94 75 ILE A N 1
ATOM 621 C CA . ILE A 1 75 ? 8.284 -7.911 -15.961 1.00 93.94 75 ILE A CA 1
ATOM 622 C C . ILE A 1 75 ? 8.025 -6.507 -15.419 1.00 93.94 75 ILE A C 1
ATOM 624 O O . ILE A 1 75 ? 8.102 -5.520 -16.148 1.00 93.94 75 ILE A O 1
ATOM 628 N N . TYR A 1 76 ? 7.728 -6.408 -14.123 1.00 92.75 76 TYR A N 1
ATOM 629 C CA . TYR A 1 76 ? 7.302 -5.153 -13.508 1.00 92.75 76 TYR A CA 1
ATOM 630 C C . TYR A 1 76 ? 8.378 -4.063 -13.575 1.00 92.75 76 TYR A C 1
ATOM 632 O O . TYR A 1 76 ? 8.060 -2.906 -13.818 1.00 92.75 76 TYR A O 1
ATOM 640 N N . GLN A 1 77 ? 9.649 -4.436 -13.421 1.00 94.69 77 GLN A N 1
ATOM 641 C CA . GLN A 1 77 ? 10.789 -3.521 -13.497 1.00 94.69 77 GLN A CA 1
ATOM 642 C C . GLN A 1 77 ? 11.023 -2.942 -14.905 1.00 94.69 77 GLN A C 1
ATOM 644 O O . GLN A 1 77 ? 11.657 -1.896 -15.038 1.00 94.69 77 GLN A O 1
ATOM 649 N N . GLU A 1 78 ? 10.541 -3.633 -15.942 1.00 94.81 78 GLU A N 1
ATOM 650 C CA . GLU A 1 78 ? 10.630 -3.195 -17.338 1.00 94.81 78 GLU A CA 1
ATOM 651 C C . GLU A 1 78 ? 9.413 -2.363 -17.735 1.00 94.81 78 GLU A C 1
ATOM 653 O O . GLU A 1 78 ? 9.540 -1.429 -18.523 1.00 94.81 78 GLU A O 1
ATOM 658 N N . VAL A 1 79 ? 8.239 -2.676 -17.177 1.00 95.56 79 VAL A N 1
ATOM 659 C CA . VAL A 1 79 ? 7.028 -1.879 -17.391 1.00 95.56 79 VAL A CA 1
ATOM 660 C C . VAL A 1 79 ? 7.124 -0.555 -16.648 1.00 95.56 79 VAL A C 1
ATOM 662 O O . VAL A 1 79 ? 6.889 0.504 -17.218 1.00 95.56 79 VAL A O 1
ATOM 665 N N . ASP A 1 80 ? 7.469 -0.588 -15.372 1.00 96.19 80 ASP A N 1
ATOM 666 C CA . ASP A 1 80 ? 7.530 0.601 -14.545 1.00 96.19 80 ASP A CA 1
ATOM 667 C C . ASP A 1 80 ? 8.965 0.845 -14.104 1.00 96.19 80 ASP A C 1
ATOM 669 O O . ASP A 1 80 ? 9.514 0.136 -13.259 1.00 96.19 80 ASP A O 1
ATOM 673 N N . TYR A 1 81 ? 9.591 1.872 -14.670 1.00 96.06 81 TYR A N 1
ATOM 674 C CA . TYR A 1 81 ? 10.991 2.148 -14.384 1.00 96.06 81 TYR A CA 1
ATOM 675 C C . TYR A 1 81 ? 11.266 2.632 -12.959 1.00 96.06 81 TYR A C 1
ATOM 677 O O . TYR A 1 81 ? 12.424 2.542 -12.546 1.00 96.06 81 TYR A O 1
ATOM 685 N N . VAL A 1 82 ? 10.251 3.010 -12.166 1.00 95.44 82 VAL A N 1
ATOM 686 C CA . VAL A 1 82 ? 10.389 3.143 -10.698 1.00 95.44 82 VAL A CA 1
ATOM 687 C C . VAL A 1 82 ? 10.886 1.819 -10.105 1.00 95.44 82 VAL A C 1
ATOM 689 O O . VAL A 1 82 ? 11.663 1.786 -9.139 1.00 95.44 82 VAL A O 1
ATOM 692 N N . TYR A 1 83 ? 10.475 0.705 -10.716 1.00 95.50 83 TYR A N 1
ATOM 693 C CA . TYR A 1 83 ? 10.874 -0.634 -10.331 1.00 95.50 83 TYR A CA 1
ATOM 694 C C . TYR A 1 83 ? 12.198 -1.128 -10.932 1.00 95.50 83 TYR A C 1
ATOM 696 O O . TYR A 1 83 ? 12.756 -2.125 -10.460 1.00 95.50 83 TYR A O 1
ATOM 704 N N . GLY A 1 84 ? 12.702 -0.410 -11.936 1.00 94.75 84 GLY A N 1
ATOM 705 C CA . GLY A 1 84 ? 13.761 -0.839 -12.841 1.00 94.75 84 GLY A CA 1
ATOM 706 C C . GLY A 1 84 ? 15.148 -0.274 -12.586 1.00 94.75 84 GLY A C 1
ATOM 707 O O . GLY A 1 84 ? 15.397 0.535 -11.687 1.00 94.75 84 GLY A O 1
ATOM 708 N N . LEU A 1 85 ? 16.081 -0.730 -13.430 1.00 93.69 85 LEU A N 1
ATOM 709 C CA . LEU A 1 85 ? 17.494 -0.336 -13.375 1.00 93.69 85 LEU A CA 1
ATOM 710 C C . LEU A 1 85 ? 17.666 1.162 -13.602 1.00 93.69 85 LEU A C 1
ATOM 712 O O . LEU A 1 85 ? 18.544 1.764 -12.992 1.00 93.69 85 LEU A O 1
ATOM 716 N N . LYS A 1 86 ? 16.796 1.770 -14.416 1.00 93.56 86 LYS A N 1
ATOM 717 C CA . LYS A 1 86 ? 16.800 3.207 -14.697 1.00 93.56 86 LYS A CA 1
ATOM 718 C C . LYS A 1 86 ? 16.703 4.040 -13.416 1.00 93.56 86 LYS A C 1
ATOM 720 O O . LYS A 1 86 ? 17.539 4.916 -13.218 1.00 93.56 86 LYS A O 1
ATOM 725 N N . ALA A 1 87 ? 15.743 3.754 -12.530 1.00 94.50 87 ALA A N 1
ATOM 726 C CA . ALA A 1 87 ? 15.615 4.480 -11.265 1.00 94.50 87 ALA A CA 1
ATOM 727 C C . ALA A 1 87 ? 16.857 4.301 -10.377 1.00 94.50 87 ALA A C 1
ATOM 729 O O . ALA A 1 87 ? 17.361 5.272 -9.816 1.00 94.50 87 ALA A O 1
ATOM 730 N N . LEU A 1 88 ? 17.401 3.081 -10.299 1.00 93.56 88 LEU A N 1
ATOM 731 C CA . LEU A 1 88 ? 18.592 2.800 -9.493 1.00 93.56 88 LEU A CA 1
ATOM 732 C C . LEU A 1 88 ? 19.843 3.520 -10.024 1.00 93.56 88 LEU A C 1
ATOM 734 O O . LEU A 1 88 ? 20.566 4.146 -9.254 1.00 93.56 88 LEU A O 1
ATOM 738 N N . GLN A 1 89 ? 20.092 3.454 -11.334 1.00 95.00 89 GLN A N 1
ATOM 739 C CA . GLN A 1 89 ? 21.252 4.070 -11.987 1.00 95.00 89 GLN A CA 1
ATOM 740 C C . GLN A 1 89 ? 21.198 5.598 -11.948 1.00 95.00 89 GLN A C 1
ATOM 742 O O . GLN A 1 89 ? 22.231 6.244 -11.788 1.00 95.00 89 GLN A O 1
ATOM 747 N N . ASN A 1 90 ? 19.997 6.169 -12.044 1.00 95.44 90 ASN A N 1
ATOM 748 C CA . ASN A 1 90 ? 19.792 7.612 -11.950 1.00 95.44 90 ASN A CA 1
ATOM 749 C C . ASN A 1 90 ? 19.840 8.134 -10.506 1.00 95.44 90 ASN A C 1
ATOM 751 O O 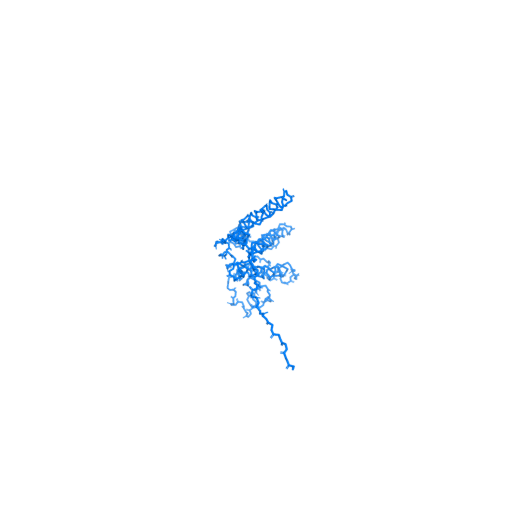. ASN A 1 90 ? 19.757 9.344 -10.304 1.00 95.44 90 ASN A O 1
ATOM 755 N N . GLY A 1 91 ? 19.947 7.252 -9.505 1.00 94.06 91 GLY A N 1
ATOM 756 C CA . GLY A 1 91 ? 19.868 7.639 -8.098 1.00 94.06 91 GLY A CA 1
ATOM 757 C C . GLY A 1 91 ? 18.510 8.242 -7.729 1.00 94.06 91 GLY A C 1
ATOM 758 O O . GLY A 1 91 ? 18.453 9.152 -6.902 1.00 94.06 91 GLY A O 1
ATOM 759 N N . ASP A 1 92 ? 17.426 7.773 -8.355 1.00 94.75 92 ASP A N 1
ATOM 760 C CA . ASP A 1 92 ? 16.078 8.259 -8.074 1.00 94.75 92 ASP A CA 1
ATOM 761 C C . ASP A 1 92 ? 15.665 7.874 -6.645 1.00 94.75 92 ASP A C 1
ATOM 763 O O . ASP A 1 92 ? 15.574 6.698 -6.284 1.00 94.75 92 ASP A O 1
ATOM 767 N N . GLY A 1 93 ? 15.429 8.888 -5.812 1.00 95.44 93 GLY A N 1
ATOM 768 C CA . GLY A 1 93 ? 15.024 8.714 -4.421 1.00 95.44 93 GLY A CA 1
ATOM 769 C C . GLY A 1 93 ? 13.552 8.338 -4.250 1.00 95.44 93 GLY A C 1
ATOM 770 O O . GLY A 1 93 ? 13.168 7.892 -3.167 1.00 95.44 93 GLY A O 1
ATOM 771 N N . PHE A 1 94 ? 12.721 8.497 -5.285 1.00 95.94 94 PHE A N 1
ATOM 772 C CA . PHE A 1 94 ? 11.279 8.293 -5.190 1.00 95.94 94 PHE A CA 1
ATOM 773 C C . PHE A 1 94 ? 10.873 6.855 -4.802 1.00 95.94 94 PHE A C 1
ATOM 775 O O . PHE A 1 94 ? 10.134 6.718 -3.821 1.00 95.94 94 PHE A O 1
ATOM 782 N N . PRO A 1 95 ? 11.382 5.774 -5.438 1.00 95.75 95 PRO A N 1
ATOM 783 C CA . PRO A 1 95 ? 11.057 4.402 -5.028 1.00 95.75 95 PRO A CA 1
ATOM 784 C C . PRO A 1 95 ? 11.403 4.122 -3.555 1.00 95.75 95 PRO A C 1
ATOM 786 O O . PRO A 1 95 ? 10.610 3.542 -2.809 1.00 95.75 95 PRO A O 1
ATOM 789 N N . SER A 1 96 ? 12.573 4.578 -3.102 1.00 95.56 96 SER A N 1
ATOM 790 C CA . SER A 1 96 ? 13.033 4.394 -1.720 1.00 95.56 96 SER A CA 1
ATOM 791 C C . SER A 1 96 ? 12.196 5.200 -0.720 1.00 95.56 96 SER A C 1
ATOM 793 O O . SER A 1 96 ? 11.889 4.707 0.365 1.00 95.56 96 SER A O 1
ATOM 795 N N . ALA A 1 97 ? 11.767 6.412 -1.083 1.00 97.00 97 ALA A N 1
ATOM 796 C CA . ALA A 1 97 ? 10.871 7.220 -0.258 1.00 97.00 97 ALA A CA 1
ATOM 797 C C . ALA A 1 97 ? 9.484 6.568 -0.113 1.00 97.00 97 ALA A C 1
ATOM 799 O O . ALA A 1 97 ? 8.968 6.463 1.002 1.00 97.00 97 ALA A O 1
ATOM 800 N N . GLN A 1 98 ? 8.916 6.050 -1.208 1.00 97.06 98 GLN A N 1
ATOM 801 C CA . GLN A 1 98 ? 7.666 5.279 -1.176 1.00 97.06 98 GLN A CA 1
ATOM 802 C C . GLN A 1 98 ? 7.802 4.034 -0.284 1.00 97.06 98 GLN A C 1
ATOM 804 O O . GLN A 1 98 ? 6.903 3.716 0.494 1.00 97.06 98 GLN A O 1
ATOM 809 N N . THR A 1 99 ? 8.962 3.377 -0.330 1.00 96.81 99 THR A N 1
ATOM 810 C CA . THR A 1 99 ? 9.286 2.207 0.501 1.00 96.81 99 THR A CA 1
ATOM 811 C C . THR A 1 99 ? 9.354 2.538 1.989 1.00 96.81 99 THR A C 1
ATOM 813 O O . THR A 1 99 ? 8.861 1.780 2.824 1.00 96.81 99 THR A O 1
ATOM 816 N N . ALA A 1 100 ? 9.925 3.686 2.351 1.00 96.81 100 ALA A N 1
ATOM 817 C CA . ALA A 1 100 ? 9.936 4.133 3.739 1.00 96.81 100 ALA A CA 1
ATOM 818 C C . ALA A 1 100 ? 8.506 4.342 4.271 1.00 96.81 100 ALA A C 1
ATOM 820 O O . ALA A 1 100 ? 8.202 3.940 5.395 1.00 96.81 100 ALA A O 1
ATOM 821 N N . LEU A 1 101 ? 7.606 4.900 3.452 1.00 97.12 101 LEU A N 1
ATOM 822 C CA . LEU A 1 101 ? 6.190 5.040 3.807 1.00 97.12 101 LEU A CA 1
ATOM 823 C C . LEU A 1 101 ? 5.478 3.684 3.910 1.00 97.12 101 LEU A C 1
ATOM 825 O O . LEU A 1 101 ? 4.729 3.486 4.865 1.00 97.12 101 LEU A O 1
ATOM 829 N N . ASN A 1 102 ? 5.783 2.727 3.024 1.00 97.19 102 ASN A N 1
ATOM 830 C CA . ASN A 1 102 ? 5.267 1.355 3.110 1.00 97.19 102 ASN A CA 1
ATOM 831 C C . ASN A 1 102 ? 5.569 0.701 4.471 1.00 97.19 102 ASN A C 1
ATOM 833 O O . ASN A 1 102 ? 4.699 0.045 5.045 1.00 97.19 102 ASN A O 1
ATOM 837 N N . LEU A 1 103 ? 6.774 0.893 5.022 1.00 97.12 103 LEU A N 1
ATOM 838 C CA . LEU A 1 103 ? 7.133 0.367 6.348 1.00 97.12 103 LEU A CA 1
ATOM 839 C C . LEU A 1 103 ? 6.279 0.982 7.466 1.00 97.12 103 LEU A C 1
ATOM 841 O O . LEU A 1 103 ? 5.848 0.276 8.382 1.00 97.12 103 LEU A O 1
ATOM 845 N N . VAL A 1 104 ? 5.997 2.285 7.383 1.00 97.31 104 VAL A N 1
ATOM 846 C CA . VAL A 1 104 ? 5.104 2.967 8.331 1.00 97.31 104 VAL A CA 1
ATOM 847 C C . VAL A 1 104 ? 3.668 2.461 8.175 1.00 97.31 104 VAL A C 1
ATOM 849 O O . VAL A 1 104 ? 3.005 2.176 9.172 1.00 97.31 104 VAL A O 1
ATOM 852 N N . GLU A 1 105 ? 3.192 2.283 6.942 1.00 96.44 105 GLU A N 1
ATOM 853 C CA . GLU A 1 105 ? 1.871 1.714 6.659 1.00 96.44 105 GLU A CA 1
ATOM 854 C C . GLU A 1 105 ? 1.728 0.305 7.230 1.00 96.44 105 GLU A C 1
ATOM 856 O O . GLU A 1 105 ? 0.722 0.028 7.882 1.00 96.44 105 GLU A O 1
ATOM 861 N N . LEU A 1 106 ? 2.735 -0.559 7.062 1.00 97.38 106 LEU A N 1
ATOM 862 C CA . LEU A 1 106 ? 2.762 -1.900 7.652 1.00 97.38 106 LEU A CA 1
ATOM 863 C C . LEU A 1 106 ? 2.631 -1.847 9.177 1.00 97.38 106 LEU A C 1
ATOM 865 O O . LEU A 1 106 ? 1.822 -2.583 9.745 1.00 97.38 106 LEU A O 1
ATOM 869 N N . ALA A 1 107 ? 3.372 -0.954 9.839 1.00 97.94 107 ALA A N 1
ATOM 870 C CA . ALA A 1 107 ? 3.311 -0.801 11.289 1.00 97.94 107 ALA A CA 1
ATOM 871 C C . ALA A 1 107 ? 1.916 -0.358 11.761 1.00 97.94 107 ALA A C 1
ATOM 873 O O . ALA A 1 107 ? 1.342 -0.971 12.663 1.00 97.94 107 ALA A O 1
ATOM 874 N N . ILE A 1 108 ? 1.326 0.662 11.129 1.00 98.25 108 ILE A N 1
ATOM 875 C CA . ILE A 1 108 ? -0.009 1.155 11.506 1.00 98.25 108 ILE A CA 1
ATOM 876 C C . ILE A 1 108 ? -1.093 0.122 11.153 1.00 98.25 108 ILE A C 1
ATOM 878 O O . ILE A 1 108 ? -2.036 -0.067 11.920 1.00 98.25 108 ILE A O 1
ATOM 882 N N . ASN A 1 109 ? -0.941 -0.614 10.049 1.00 97.88 109 ASN A N 1
ATOM 883 C CA . ASN A 1 109 ? -1.866 -1.683 9.672 1.00 97.88 109 ASN A CA 1
ATOM 884 C C . ASN A 1 109 ? -1.836 -2.841 10.686 1.00 97.88 109 ASN A C 1
ATOM 886 O O . ASN A 1 109 ? -2.878 -3.353 11.099 1.00 97.88 109 ASN A O 1
ATOM 890 N N . ALA A 1 110 ? -0.645 -3.214 11.161 1.00 97.62 110 ALA A N 1
ATOM 891 C CA . ALA A 1 110 ? -0.499 -4.183 12.240 1.00 97.62 110 ALA A CA 1
ATOM 892 C C . ALA A 1 110 ? -1.147 -3.676 13.540 1.00 97.62 110 ALA A C 1
ATOM 894 O O . ALA A 1 110 ? -1.850 -4.435 14.208 1.00 97.62 110 ALA A O 1
ATOM 895 N N . LEU A 1 111 ? -0.995 -2.386 13.868 1.00 97.50 111 LEU A N 1
ATOM 896 C CA . LEU A 1 111 ? -1.681 -1.767 15.008 1.00 97.50 111 LEU A CA 1
ATOM 897 C C . LEU A 1 111 ? -3.204 -1.779 14.852 1.00 97.50 111 LEU A C 1
ATOM 899 O O . LEU A 1 111 ? -3.901 -2.001 15.843 1.00 97.50 111 LEU A O 1
ATOM 903 N N . TYR A 1 112 ? -3.730 -1.583 13.640 1.00 97.62 112 TYR A N 1
ATOM 904 C CA . TYR A 1 112 ? -5.159 -1.711 13.357 1.00 97.62 112 TYR A CA 1
ATOM 905 C C . TYR A 1 112 ? -5.660 -3.123 13.672 1.00 97.62 112 TYR A C 1
ATOM 907 O O . TYR A 1 112 ? -6.615 -3.277 14.439 1.00 97.62 112 TYR A O 1
ATOM 915 N N . LEU A 1 113 ? -4.995 -4.152 13.145 1.00 97.00 113 LEU A N 1
ATOM 916 C CA . LEU A 1 113 ? -5.368 -5.550 13.377 1.00 97.00 113 LEU A CA 1
ATOM 917 C C . LEU A 1 113 ? -5.235 -5.936 14.856 1.00 97.00 113 LEU A C 1
ATOM 919 O O . LEU A 1 113 ? -6.168 -6.495 15.431 1.00 97.00 113 LEU A O 1
ATOM 923 N N . TYR A 1 114 ? -4.124 -5.574 15.496 1.00 96.75 114 TYR A N 1
ATOM 924 C CA . TYR A 1 114 ? -3.886 -5.834 16.916 1.00 96.75 114 TYR A CA 1
ATOM 925 C C . TYR A 1 114 ? -4.931 -5.147 17.805 1.00 96.75 114 TYR A C 1
ATOM 927 O O . TYR A 1 114 ? -5.526 -5.772 18.685 1.00 96.75 114 TYR A O 1
ATOM 935 N N . SER A 1 115 ? -5.224 -3.873 17.533 1.00 95.44 115 SER A N 1
ATOM 936 C CA . SER A 1 115 ? -6.231 -3.115 18.280 1.00 95.44 115 SER A CA 1
ATOM 937 C C . SER A 1 115 ? -7.642 -3.658 18.068 1.00 95.44 115 SER A C 1
ATOM 939 O O . SER A 1 115 ? -8.440 -3.602 18.995 1.00 95.44 115 SER A O 1
ATOM 941 N N . THR A 1 116 ? -7.947 -4.186 16.880 1.00 94.50 116 THR A N 1
ATOM 942 C CA . THR A 1 116 ? -9.266 -4.752 16.557 1.00 94.50 116 THR A CA 1
ATOM 943 C C . THR A 1 116 ? -9.477 -6.115 17.214 1.00 94.50 116 THR A C 1
ATOM 945 O O . THR A 1 116 ? -10.542 -6.359 17.767 1.00 94.50 116 THR A O 1
ATOM 948 N N . TYR A 1 117 ? -8.484 -7.006 17.154 1.00 94.31 117 TYR A N 1
ATOM 949 C CA . TYR A 1 117 ? -8.683 -8.427 17.473 1.00 94.31 117 TYR A CA 1
ATOM 950 C C . TYR A 1 117 ? -8.047 -8.894 18.777 1.00 94.31 117 TYR A C 1
ATOM 952 O O . TYR A 1 117 ? -8.479 -9.907 19.320 1.00 94.31 117 TYR A O 1
ATOM 960 N N . VAL A 1 118 ? -7.030 -8.192 19.279 1.00 95.06 118 VAL A N 1
ATOM 961 C CA . VAL A 1 118 ? -6.353 -8.571 20.528 1.00 95.06 118 VAL A CA 1
ATOM 962 C C . VAL A 1 118 ? -6.805 -7.683 21.675 1.00 95.06 118 VAL A C 1
ATOM 964 O O . VAL A 1 118 ? -7.148 -8.182 22.742 1.00 95.06 118 VAL A O 1
ATOM 967 N N . LEU A 1 119 ? -6.820 -6.366 21.458 1.00 93.12 119 LEU A N 1
ATOM 968 C CA . LEU A 1 119 ? -7.197 -5.413 22.503 1.00 93.12 119 LEU A CA 1
ATOM 969 C C . LEU A 1 119 ? -8.699 -5.115 22.563 1.00 93.12 119 LEU A C 1
ATOM 971 O O . LEU A 1 119 ? -9.143 -4.589 23.580 1.00 93.12 119 LEU A O 1
ATOM 975 N N . ASP A 1 120 ? -9.445 -5.380 21.484 1.00 88.75 120 ASP A N 1
ATOM 976 C CA . ASP A 1 120 ? -10.832 -4.914 21.295 1.00 88.75 120 ASP A CA 1
ATOM 977 C C . ASP A 1 120 ? -10.988 -3.413 21.629 1.00 88.75 120 ASP A C 1
ATOM 979 O O . ASP A 1 120 ? -11.845 -2.966 22.393 1.00 88.75 120 ASP A O 1
ATOM 983 N N . SER A 1 121 ? -10.052 -2.611 21.117 1.00 90.81 121 SER A N 1
ATOM 984 C CA . SER A 1 121 ? -9.914 -1.210 21.493 1.00 90.81 121 SER A CA 1
ATOM 985 C C . SER A 1 121 ? -10.804 -0.304 20.636 1.00 90.81 121 SER A C 1
ATOM 987 O O . SER A 1 121 ? -10.748 -0.372 19.403 1.00 90.81 121 SER A O 1
ATOM 989 N N . PRO A 1 122 ? -11.538 0.656 21.238 1.00 90.31 122 PRO A N 1
ATOM 990 C CA . PRO A 1 122 ? -12.370 1.602 20.492 1.00 90.31 122 PRO A CA 1
ATOM 991 C C . PRO A 1 122 ? -11.556 2.570 19.617 1.00 90.31 122 PRO A C 1
ATOM 993 O O . PRO A 1 122 ? -12.133 3.268 18.786 1.00 90.31 122 PRO A O 1
ATOM 996 N N . ILE A 1 123 ? -10.226 2.619 19.776 1.00 92.81 123 ILE A N 1
ATOM 997 C CA . ILE A 1 123 ? -9.331 3.407 18.917 1.00 92.81 123 ILE A CA 1
ATOM 998 C C . ILE A 1 123 ? -9.010 2.704 17.591 1.00 92.81 123 ILE A C 1
ATOM 1000 O O . ILE A 1 123 ? -8.506 3.347 16.677 1.00 92.81 123 ILE A O 1
ATOM 1004 N N . ALA A 1 124 ? -9.304 1.406 17.448 1.00 95.69 124 ALA A N 1
ATOM 1005 C CA . ALA A 1 124 ? -8.927 0.633 16.265 1.00 95.69 124 ALA A CA 1
ATOM 1006 C C . ALA A 1 124 ? -9.350 1.277 14.924 1.00 95.69 124 ALA A C 1
ATOM 1008 O O . ALA A 1 124 ? -8.513 1.332 14.018 1.00 95.69 124 ALA A O 1
ATOM 1009 N N . PRO A 1 125 ? -10.564 1.858 14.775 1.00 96.31 125 PRO A N 1
ATOM 1010 C CA . PRO A 1 125 ? -10.951 2.548 13.544 1.00 96.31 125 PRO A CA 1
ATOM 1011 C C . PRO A 1 125 ? -10.015 3.694 13.144 1.00 96.31 125 PRO A C 1
ATOM 1013 O O . PRO A 1 125 ? -9.883 3.961 11.954 1.00 96.31 125 PRO A O 1
ATOM 1016 N N . LEU A 1 126 ? -9.349 4.349 14.104 1.00 97.12 126 LEU A N 1
ATOM 1017 C CA . LEU A 1 126 ? -8.382 5.411 13.825 1.00 97.12 126 LEU A CA 1
ATOM 1018 C C . LEU A 1 126 ? -7.161 4.862 13.087 1.00 97.12 126 LEU A C 1
ATOM 1020 O O . LEU A 1 126 ? -6.792 5.414 12.058 1.00 97.12 126 LEU A O 1
ATOM 1024 N N . PHE A 1 127 ? -6.577 3.757 13.557 1.00 97.94 127 PHE A N 1
ATOM 1025 C CA . PHE A 1 127 ? -5.437 3.133 12.878 1.00 97.94 127 PHE A CA 1
ATOM 1026 C C . PHE A 1 127 ? -5.817 2.650 11.479 1.00 97.94 127 PHE A C 1
ATOM 1028 O O . PHE A 1 127 ? -5.115 2.953 10.518 1.00 97.94 127 PHE A O 1
ATOM 1035 N N . GLY A 1 128 ? -6.969 1.983 11.344 1.00 97.56 128 GLY A N 1
ATOM 1036 C CA . GLY A 1 128 ? -7.460 1.538 10.040 1.00 97.56 128 GLY A CA 1
ATOM 1037 C C . GLY A 1 128 ? -7.700 2.711 9.083 1.00 97.56 128 GLY A C 1
ATOM 1038 O O . GLY A 1 128 ? -7.324 2.643 7.915 1.00 97.56 128 GLY A O 1
ATOM 1039 N N . PHE A 1 129 ? -8.269 3.815 9.571 1.00 98.25 129 PHE A N 1
ATOM 1040 C CA . PHE A 1 129 ? -8.444 5.036 8.787 1.00 98.25 129 PHE A CA 1
ATOM 1041 C C . PHE A 1 129 ? -7.096 5.636 8.365 1.00 98.25 129 PHE A C 1
ATOM 1043 O O . PHE A 1 129 ? -6.907 5.931 7.187 1.00 98.25 129 PHE A O 1
ATOM 1050 N N . SER A 1 130 ? -6.155 5.781 9.301 1.00 98.38 130 SER A N 1
ATOM 1051 C CA . SER A 1 130 ? -4.837 6.373 9.058 1.00 98.38 130 SER A CA 1
ATOM 1052 C C . SER A 1 130 ? -4.020 5.590 8.035 1.00 98.38 130 SER A C 1
ATOM 1054 O O . SER A 1 130 ? -3.535 6.198 7.084 1.00 98.38 130 SER A O 1
ATOM 1056 N N . THR A 1 131 ? -3.915 4.261 8.171 1.00 98.19 131 THR A N 1
ATOM 1057 C CA . THR A 1 131 ? -3.206 3.421 7.190 1.00 98.19 131 THR A CA 1
ATOM 1058 C C . THR A 1 131 ? -3.784 3.614 5.794 1.00 98.19 131 THR A C 1
ATOM 1060 O O . THR A 1 131 ? -3.048 3.898 4.858 1.00 98.19 131 THR A O 1
ATOM 1063 N N . ASN A 1 132 ? -5.109 3.515 5.646 1.00 98.44 132 ASN A N 1
ATOM 1064 C CA . ASN A 1 132 ? -5.738 3.598 4.330 1.00 98.44 132 ASN A CA 1
ATOM 1065 C C . ASN A 1 132 ? -5.649 5.010 3.732 1.00 98.44 132 ASN A C 1
ATOM 1067 O O . ASN A 1 132 ? -5.479 5.150 2.523 1.00 98.44 132 ASN A O 1
ATOM 1071 N N . LEU A 1 133 ? -5.710 6.059 4.557 1.00 98.50 133 LEU A N 1
ATOM 1072 C CA . LEU A 1 133 ? -5.499 7.431 4.097 1.00 98.50 133 LEU A CA 1
ATOM 1073 C C . LEU A 1 133 ? -4.068 7.647 3.590 1.00 98.50 133 LEU A C 1
ATOM 1075 O O . LEU A 1 133 ? -3.882 8.312 2.568 1.00 98.50 133 LEU A O 1
ATOM 1079 N N . MET A 1 134 ? -3.071 7.072 4.268 1.00 97.31 134 MET A N 1
ATOM 1080 C CA . MET A 1 134 ? -1.681 7.099 3.810 1.00 97.31 134 MET A CA 1
ATOM 1081 C C . MET A 1 134 ? -1.523 6.369 2.480 1.00 97.31 134 MET A C 1
ATOM 1083 O O . MET A 1 134 ? -0.994 6.961 1.543 1.00 97.31 134 MET A O 1
ATOM 1087 N N . THR A 1 135 ? -2.046 5.143 2.372 1.00 97.62 135 THR A N 1
ATOM 1088 C CA . THR A 1 135 ? -2.020 4.363 1.129 1.00 97.62 135 THR A CA 1
ATOM 1089 C C . THR A 1 135 ? -2.629 5.150 -0.026 1.00 97.62 135 THR A C 1
ATOM 1091 O O . THR A 1 135 ? -1.972 5.339 -1.044 1.00 97.62 135 THR A O 1
ATOM 1094 N N . LEU A 1 136 ? -3.836 5.696 0.156 1.00 98.06 136 LEU A N 1
ATOM 1095 C CA . LEU A 1 136 ? -4.503 6.489 -0.875 1.00 98.06 136 LEU A CA 1
ATOM 1096 C C . LEU A 1 136 ? -3.673 7.715 -1.278 1.00 98.06 136 LEU A C 1
ATOM 1098 O O . LEU A 1 136 ? -3.475 7.958 -2.465 1.00 98.06 136 LEU A O 1
ATOM 1102 N N . SER A 1 137 ? -3.163 8.474 -0.303 1.00 97.69 137 SER A N 1
ATOM 1103 C CA . SER A 1 137 ? -2.365 9.681 -0.567 1.00 97.69 137 SER A CA 1
ATOM 1104 C C . SER A 1 137 ? -1.079 9.353 -1.326 1.00 97.69 137 SER A C 1
ATOM 1106 O O . SER A 1 137 ? -0.721 10.041 -2.279 1.00 97.69 137 SER A O 1
ATOM 1108 N N . LYS A 1 138 ? -0.411 8.267 -0.935 1.00 96.50 138 LYS A N 1
ATOM 1109 C CA . LYS A 1 138 ? 0.811 7.768 -1.562 1.00 96.50 138 LYS A CA 1
ATOM 1110 C C . LYS A 1 138 ? 0.563 7.278 -2.989 1.00 96.50 138 LYS A C 1
ATOM 1112 O O . LYS A 1 138 ? 1.364 7.563 -3.875 1.00 96.50 138 LYS A O 1
ATOM 1117 N N . THR A 1 139 ? -0.547 6.583 -3.235 1.00 96.50 139 THR A N 1
ATOM 1118 C CA . THR A 1 139 ? -0.936 6.156 -4.585 1.00 96.50 139 THR A CA 1
ATOM 1119 C C . THR A 1 139 ? -1.309 7.354 -5.457 1.00 96.50 139 THR A C 1
ATOM 1121 O O . THR A 1 139 ? -0.898 7.415 -6.608 1.00 96.50 139 THR A O 1
ATOM 1124 N N . VAL A 1 140 ? -2.007 8.362 -4.925 1.00 97.31 140 VAL A N 1
ATOM 1125 C CA . VAL A 1 140 ? -2.261 9.612 -5.666 1.00 97.31 140 VAL A CA 1
ATOM 1126 C C . VAL A 1 140 ? -0.949 10.313 -6.020 1.00 97.31 140 VAL A C 1
ATOM 1128 O O . VAL A 1 140 ? -0.782 10.743 -7.160 1.00 97.31 140 VAL A O 1
ATOM 1131 N N . LEU A 1 141 ? 0.001 10.379 -5.082 1.00 96.88 141 LEU A N 1
ATOM 1132 C CA . LEU A 1 141 ? 1.336 10.918 -5.341 1.00 96.88 141 LEU A CA 1
ATOM 1133 C C . LEU A 1 141 ? 2.070 10.121 -6.430 1.00 96.88 141 LEU A C 1
ATOM 1135 O O . LEU A 1 141 ? 2.739 10.720 -7.264 1.00 96.88 141 LEU A O 1
ATOM 1139 N N . TYR A 1 142 ? 1.901 8.797 -6.460 1.00 95.81 142 TYR A N 1
ATOM 1140 C CA . TYR A 1 142 ? 2.469 7.920 -7.484 1.00 95.81 142 TYR A CA 1
ATOM 1141 C C . TYR A 1 142 ? 2.030 8.298 -8.901 1.00 95.81 142 TYR A C 1
ATOM 1143 O O . TYR A 1 142 ? 2.863 8.507 -9.778 1.00 95.81 142 TYR A O 1
ATOM 1151 N N . PHE A 1 143 ? 0.725 8.480 -9.108 1.00 96.19 143 PHE A N 1
ATOM 1152 C CA . PHE A 1 143 ? 0.197 8.939 -10.395 1.00 96.19 143 PHE A CA 1
ATOM 1153 C C . PHE A 1 143 ? 0.589 10.385 -10.707 1.00 96.19 143 PHE A C 1
ATOM 1155 O O . PHE A 1 143 ? 0.879 10.718 -11.856 1.00 96.19 143 PHE A O 1
ATOM 1162 N N . ALA A 1 144 ? 0.589 11.253 -9.693 1.00 96.75 144 ALA A N 1
ATOM 1163 C CA . ALA A 1 144 ? 0.973 12.647 -9.860 1.00 96.75 144 ALA A CA 1
ATOM 1164 C C . ALA A 1 144 ? 2.430 12.772 -10.326 1.00 96.75 144 ALA A C 1
ATOM 1166 O O . ALA A 1 144 ? 2.707 13.569 -11.218 1.00 96.75 144 ALA A O 1
ATOM 1167 N N . GLN A 1 145 ? 3.336 11.960 -9.774 1.00 95.94 145 GLN A N 1
ATOM 1168 C CA . GLN A 1 145 ? 4.739 11.927 -10.176 1.00 95.94 145 GLN A CA 1
ATOM 1169 C C . GLN A 1 145 ? 4.884 11.630 -11.671 1.00 95.94 145 GLN A C 1
ATOM 1171 O O . GLN A 1 145 ? 5.552 12.389 -12.374 1.00 95.94 145 GLN A O 1
ATOM 1176 N N . GLU A 1 146 ? 4.197 10.601 -12.176 1.00 95.25 146 GLU A N 1
ATOM 1177 C CA . GLU A 1 146 ? 4.224 10.287 -13.608 1.00 95.25 146 GLU A CA 1
ATOM 1178 C C . GLU A 1 146 ? 3.646 11.418 -14.455 1.00 95.25 146 GLU A C 1
ATOM 1180 O O . GLU A 1 146 ? 4.230 11.787 -15.471 1.00 95.25 146 GLU A O 1
ATOM 1185 N N . TYR A 1 147 ? 2.542 12.032 -14.027 1.00 96.31 147 TYR A N 1
ATOM 1186 C CA . TYR A 1 147 ? 1.970 13.168 -14.747 1.00 96.31 147 TYR A CA 1
ATOM 1187 C C . TYR A 1 147 ? 2.950 14.351 -14.834 1.00 96.31 147 TYR A C 1
ATOM 1189 O O . TYR A 1 147 ? 3.172 14.899 -15.915 1.00 96.31 147 TYR A O 1
ATOM 1197 N N . PHE A 1 148 ? 3.583 14.728 -13.719 1.0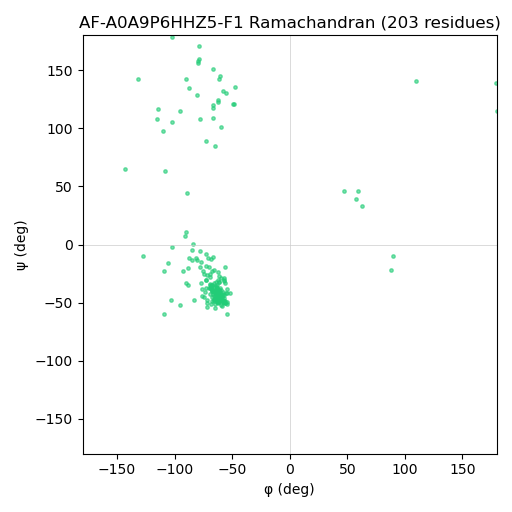0 96.69 148 PHE A N 1
ATOM 1198 C CA . PHE A 1 148 ? 4.490 15.877 -13.670 1.00 96.69 148 PHE A CA 1
ATOM 1199 C C . PHE A 1 148 ? 5.844 15.622 -14.335 1.00 96.69 148 PHE A C 1
ATOM 1201 O O . PHE A 1 148 ? 6.457 16.571 -14.821 1.00 96.69 148 PHE A O 1
ATOM 1208 N N . CYS A 1 149 ? 6.295 14.369 -14.424 1.00 94.38 149 CYS A N 1
ATOM 1209 C CA . CYS A 1 149 ? 7.508 14.023 -15.162 1.00 94.38 149 CYS A CA 1
ATOM 1210 C C . CYS A 1 149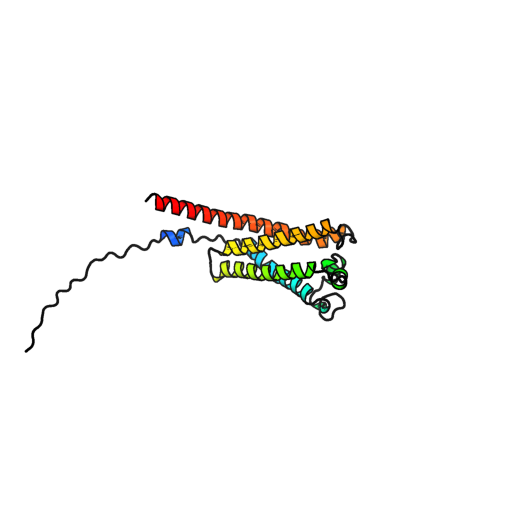 ? 7.258 13.682 -16.643 1.00 94.38 149 CYS A C 1
ATOM 1212 O O . CYS A 1 149 ? 8.173 13.222 -17.321 1.00 94.38 149 CYS A O 1
ATOM 1214 N N . SER A 1 150 ? 6.049 13.929 -17.169 1.00 96.50 150 SER A N 1
ATOM 1215 C CA . SER A 1 150 ? 5.660 13.594 -18.552 1.00 96.50 150 SER A CA 1
ATOM 1216 C C . SER A 1 150 ? 5.778 12.096 -18.870 1.00 96.50 150 SER A C 1
ATOM 1218 O O . SER A 1 150 ? 6.304 11.711 -19.912 1.00 96.50 150 SER A O 1
ATOM 1220 N N . PHE A 1 151 ? 5.269 11.256 -17.966 1.00 95.56 151 PHE A N 1
ATOM 1221 C CA . PHE A 1 151 ? 5.237 9.791 -18.060 1.00 95.56 151 PHE A CA 1
ATOM 1222 C C . PHE A 1 151 ? 6.634 9.174 -18.220 1.00 95.56 151 PHE A C 1
ATOM 1224 O O . PHE A 1 151 ? 6.842 8.234 -18.986 1.00 95.56 151 PHE A O 1
ATOM 1231 N N . CYS A 1 152 ? 7.615 9.727 -17.509 1.00 94.00 152 CYS A N 1
ATOM 1232 C CA . CYS A 1 152 ? 9.026 9.384 -17.643 1.00 94.00 152 CYS A CA 1
ATOM 1233 C C . CYS A 1 152 ? 9.370 7.926 -17.292 1.00 94.00 152 CYS A C 1
ATOM 1235 O O . CYS A 1 152 ? 10.400 7.428 -17.774 1.00 94.00 152 CYS A O 1
ATOM 1237 N N . ASN A 1 153 ? 8.557 7.250 -16.470 1.00 95.56 153 ASN A N 1
ATOM 1238 C CA . ASN A 1 153 ? 8.806 5.866 -16.063 1.00 95.56 153 ASN A CA 1
ATOM 1239 C C . ASN A 1 153 ? 7.899 4.846 -16.742 1.00 95.56 153 ASN A C 1
ATOM 1241 O O . ASN A 1 153 ? 8.229 3.665 -16.705 1.00 95.56 153 ASN A O 1
ATOM 1245 N N . ILE A 1 154 ? 6.792 5.283 -17.349 1.00 96.50 154 ILE A N 1
ATOM 1246 C CA . ILE A 1 154 ? 5.779 4.379 -17.918 1.00 96.50 154 ILE A CA 1
ATOM 1247 C C . ILE A 1 154 ? 5.419 4.664 -19.381 1.00 96.50 154 ILE A C 1
ATOM 1249 O O . ILE A 1 154 ? 4.714 3.871 -20.005 1.00 96.50 154 ILE A O 1
ATOM 1253 N N . GLY A 1 155 ? 5.869 5.786 -19.947 1.00 95.62 155 GLY A N 1
ATOM 1254 C CA . GLY A 1 155 ? 5.464 6.259 -21.275 1.00 95.62 155 GLY A CA 1
ATOM 1255 C C . GLY A 1 155 ? 6.009 5.440 -22.447 1.00 95.62 155 GLY A C 1
ATOM 1256 O O . GLY A 1 155 ? 5.550 5.610 -23.573 1.00 95.62 155 GLY A O 1
ATOM 1257 N N . HIS A 1 156 ? 6.968 4.545 -22.205 1.00 96.00 156 HIS A N 1
ATOM 1258 C CA . HIS A 1 156 ? 7.537 3.651 -23.219 1.00 96.00 156 HIS A CA 1
ATOM 1259 C C . HIS A 1 156 ? 6.684 2.404 -23.485 1.00 96.00 156 HIS A C 1
ATOM 1261 O O . HIS A 1 156 ? 6.945 1.686 -24.449 1.00 96.00 156 HIS A O 1
ATOM 1267 N N . ASN A 1 157 ? 5.688 2.125 -22.642 1.00 96.94 157 ASN A N 1
ATOM 1268 C CA . ASN A 1 157 ? 4.909 0.892 -22.712 1.00 96.94 157 ASN A CA 1
ATOM 1269 C C . ASN A 1 157 ? 3.826 0.915 -23.787 1.00 96.94 157 ASN A C 1
ATOM 1271 O O . ASN A 1 157 ? 3.288 1.960 -24.158 1.00 96.94 157 ASN A O 1
ATOM 1275 N N . THR A 1 158 ? 3.411 -0.281 -24.211 1.00 96.50 158 THR A N 1
ATOM 1276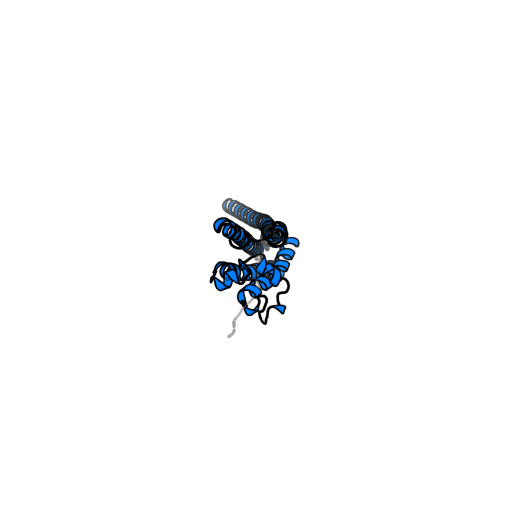 C CA . THR A 1 158 ? 2.183 -0.415 -24.993 1.00 96.50 158 THR A CA 1
ATOM 1277 C C . THR A 1 158 ? 0.962 -0.049 -24.134 1.00 96.50 158 THR A C 1
ATOM 1279 O O . THR A 1 158 ? 0.963 -0.291 -22.922 1.00 96.50 158 THR A O 1
ATOM 1282 N N . PRO A 1 159 ? -0.136 0.464 -24.727 1.00 95.38 159 PRO A N 1
ATOM 1283 C CA . PRO A 1 159 ? -1.354 0.769 -23.971 1.00 95.38 159 PRO A CA 1
ATOM 1284 C C . PRO A 1 159 ? -1.924 -0.439 -23.215 1.00 95.38 159 PRO A C 1
ATOM 1286 O O . PRO A 1 159 ? -2.533 -0.284 -22.158 1.00 95.38 159 PRO A O 1
ATOM 1289 N N . LYS A 1 160 ? -1.719 -1.651 -23.749 1.00 95.19 160 LYS A N 1
ATOM 1290 C CA . LYS A 1 160 ? -2.156 -2.900 -23.125 1.00 95.19 160 LYS A CA 1
ATOM 1291 C C . LYS A 1 160 ? -1.361 -3.184 -21.851 1.00 95.19 160 LYS A C 1
ATOM 1293 O O . LYS A 1 160 ? -1.972 -3.419 -20.812 1.00 95.19 160 LYS A O 1
ATOM 1298 N N . ASP A 1 161 ? -0.032 -3.147 -21.925 1.00 94.00 161 ASP A N 1
ATOM 1299 C CA . ASP A 1 161 ? 0.824 -3.430 -20.767 1.00 94.00 161 ASP A CA 1
ATOM 1300 C C . ASP A 1 161 ? 0.600 -2.387 -19.675 1.00 94.00 161 ASP A C 1
ATOM 1302 O O . ASP A 1 161 ? 0.410 -2.732 -18.510 1.00 94.00 161 ASP A O 1
ATOM 1306 N N . LEU A 1 162 ? 0.478 -1.118 -20.071 1.00 94.56 162 LEU A N 1
ATOM 1307 C CA . LEU A 1 162 ? 0.165 -0.034 -19.154 1.00 94.56 162 LEU A CA 1
ATOM 1308 C C . LEU A 1 162 ? -1.188 -0.238 -18.452 1.00 94.56 162 LEU A C 1
ATOM 1310 O O . LEU A 1 162 ? -1.310 -0.036 -17.244 1.00 94.56 162 LEU A O 1
ATOM 1314 N N . PHE A 1 163 ? -2.219 -0.679 -19.174 1.00 94.44 163 PHE A N 1
ATOM 1315 C CA . PHE A 1 163 ? -3.518 -0.953 -18.564 1.00 94.44 163 PHE A CA 1
ATOM 1316 C C . PHE A 1 163 ? -3.448 -2.074 -17.518 1.00 94.44 163 PHE A C 1
ATOM 1318 O O . PHE A 1 163 ? -3.923 -1.893 -16.396 1.00 94.44 163 PHE A O 1
ATOM 1325 N N . PHE A 1 164 ? -2.854 -3.219 -17.863 1.00 93.06 164 PHE A N 1
ATOM 1326 C CA . PHE A 1 164 ? -2.854 -4.390 -16.984 1.00 93.06 164 PHE A CA 1
ATOM 1327 C C . PHE A 1 164 ? -1.876 -4.269 -15.817 1.00 93.06 164 PHE A C 1
ATOM 1329 O O . PHE A 1 164 ? -2.244 -4.593 -14.689 1.00 93.06 164 PHE A O 1
ATOM 1336 N N . PHE A 1 165 ? -0.654 -3.803 -16.068 1.00 91.62 165 PHE A N 1
ATOM 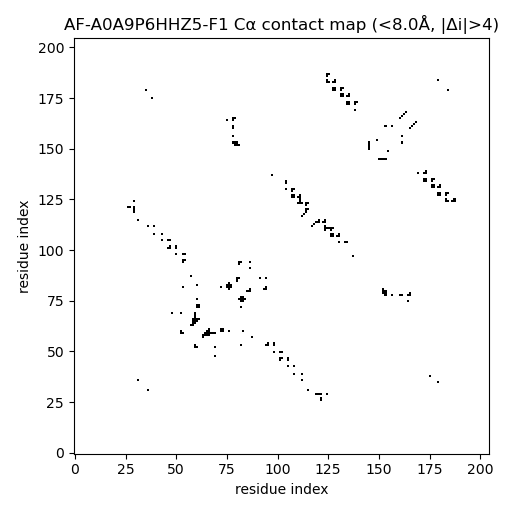1337 C CA . PHE A 1 165 ? 0.414 -3.811 -15.070 1.00 91.62 165 PHE A CA 1
ATOM 1338 C C . PHE A 1 165 ? 0.513 -2.517 -14.272 1.00 91.62 165 PHE A C 1
ATOM 1340 O O . PHE A 1 165 ? 1.007 -2.563 -13.151 1.00 91.62 165 PHE A O 1
ATOM 1347 N N . TYR A 1 166 ? 0.015 -1.393 -14.794 1.00 93.56 166 TYR A N 1
ATOM 1348 C CA . TYR A 1 166 ? 0.054 -0.116 -14.083 1.00 93.56 166 TYR A CA 1
ATOM 1349 C C . TYR A 1 166 ? -1.332 0.321 -13.603 1.00 93.56 166 TYR A C 1
ATOM 1351 O O . TYR A 1 166 ? -1.550 0.471 -12.404 1.00 93.56 166 TYR A O 1
ATOM 1359 N N . PHE A 1 167 ? -2.311 0.507 -14.491 1.00 93.88 167 PHE A N 1
ATOM 1360 C CA . PHE A 1 167 ? -3.606 1.057 -14.069 1.00 93.88 167 PHE A CA 1
ATOM 1361 C C . PHE A 1 167 ? -4.442 0.072 -13.250 1.00 93.88 167 PHE A C 1
ATOM 1363 O O . PHE A 1 167 ? -4.965 0.443 -12.198 1.00 93.88 167 PHE A O 1
ATOM 1370 N N . CYS A 1 168 ? -4.584 -1.173 -13.706 1.00 92.88 168 CYS A N 1
ATOM 1371 C CA . CYS A 1 168 ? -5.429 -2.166 -13.044 1.00 92.88 168 CYS A CA 1
ATOM 1372 C C . CYS A 1 168 ? -4.914 -2.503 -11.637 1.00 92.88 168 CYS A C 1
ATOM 1374 O O . CYS A 1 168 ? -5.693 -2.547 -10.684 1.00 92.88 168 CYS A O 1
ATOM 1376 N N . THR A 1 169 ? -3.603 -2.689 -11.496 1.00 89.75 169 THR A N 1
ATOM 1377 C CA . THR A 1 169 ? -2.933 -2.979 -10.219 1.00 89.75 169 THR A CA 1
ATOM 1378 C C . THR A 1 169 ? -3.060 -1.806 -9.248 1.00 89.75 169 THR A C 1
ATOM 1380 O O . THR A 1 169 ? -3.539 -1.983 -8.127 1.00 89.75 169 THR A O 1
ATOM 1383 N N . ASN A 1 170 ? -2.724 -0.587 -9.684 1.00 94.31 170 ASN A N 1
ATOM 1384 C CA . ASN A 1 170 ? -2.782 0.602 -8.833 1.00 94.31 170 ASN A CA 1
ATOM 1385 C C . ASN A 1 170 ? -4.218 1.019 -8.470 1.00 94.31 170 ASN A C 1
ATOM 1387 O O . ASN A 1 170 ? -4.446 1.556 -7.386 1.00 94.31 170 ASN A O 1
ATOM 1391 N N . SER A 1 171 ? -5.214 0.723 -9.313 1.00 93.94 171 SER A N 1
ATOM 1392 C CA . SER A 1 171 ? -6.622 1.050 -9.031 1.00 93.94 171 SER A CA 1
ATOM 1393 C C . SER A 1 171 ? -7.159 0.354 -7.777 1.00 93.94 171 SER A C 1
ATOM 1395 O O . SER A 1 171 ? -7.977 0.930 -7.057 1.00 93.94 171 SER A O 1
ATOM 1397 N N . LEU A 1 172 ? -6.676 -0.854 -7.460 1.00 95.25 172 LEU A N 1
ATOM 1398 C CA . LEU A 1 172 ? -7.063 -1.566 -6.235 1.00 95.25 172 LEU A CA 1
ATOM 1399 C C . LEU A 1 172 ? -6.668 -0.777 -4.976 1.00 95.25 172 LEU A C 1
ATOM 1401 O O . LEU A 1 172 ? -7.463 -0.665 -4.040 1.00 95.25 172 LEU A O 1
ATOM 1405 N N . TRP A 1 173 ? -5.490 -0.149 -5.003 1.00 96.56 173 TRP A N 1
ATOM 1406 C CA . TRP A 1 173 ? -4.959 0.708 -3.937 1.00 96.56 173 TRP A CA 1
ATOM 1407 C C . TRP A 1 173 ? -5.653 2.072 -3.831 1.00 96.56 173 TRP A C 1
ATOM 1409 O O . TRP A 1 173 ? -5.450 2.795 -2.861 1.00 96.56 173 TRP A O 1
ATOM 1419 N N . ILE A 1 174 ? -6.518 2.421 -4.783 1.00 97.25 174 ILE A N 1
ATOM 1420 C CA . ILE A 1 174 ? -7.393 3.594 -4.684 1.00 97.25 174 ILE A CA 1
ATOM 1421 C C . ILE A 1 174 ? -8.758 3.175 -4.140 1.00 97.25 174 ILE A C 1
ATOM 1423 O O . ILE A 1 174 ? -9.250 3.751 -3.166 1.00 97.25 174 ILE A O 1
ATOM 1427 N N . VAL A 1 175 ? -9.373 2.160 -4.751 1.00 97.56 175 VAL A N 1
ATOM 1428 C CA . VAL A 1 175 ? -10.761 1.773 -4.469 1.00 97.56 175 VAL A CA 1
ATOM 1429 C C . VAL A 1 175 ? -10.919 1.260 -3.040 1.00 97.56 175 VAL A C 1
ATOM 1431 O O . VAL A 1 175 ? -11.741 1.794 -2.292 1.00 97.56 175 VAL A O 1
ATOM 1434 N N . PHE A 1 176 ? -10.133 0.262 -2.626 1.00 97.38 176 PHE A N 1
ATOM 1435 C CA . PHE A 1 176 ? -10.290 -0.336 -1.297 1.00 97.38 176 PHE A CA 1
ATOM 1436 C C . PHE A 1 176 ? -9.966 0.653 -0.170 1.00 97.38 176 PHE A C 1
ATOM 1438 O O . PHE A 1 176 ? -10.820 0.823 0.710 1.00 97.38 176 PHE A O 1
ATOM 1445 N N . PRO A 1 177 ? -8.831 1.382 -0.201 1.00 98.06 177 PRO A N 1
ATOM 1446 C CA . PRO A 1 177 ? -8.550 2.389 0.815 1.00 98.06 177 PRO A CA 1
ATOM 1447 C C . PRO A 1 177 ? -9.619 3.475 0.900 1.00 98.06 177 PRO A C 1
ATOM 1449 O O . PRO A 1 177 ? -10.055 3.803 2.002 1.00 98.06 177 PRO A O 1
ATOM 1452 N N . THR A 1 178 ? -10.141 3.959 -0.232 1.00 98.56 178 THR A N 1
ATOM 1453 C CA . THR A 1 178 ? -11.233 4.949 -0.241 1.00 98.56 178 THR A CA 1
ATOM 1454 C C . THR A 1 178 ? -12.485 4.429 0.466 1.00 98.56 178 THR A C 1
ATOM 1456 O O . THR A 1 178 ? -13.060 5.121 1.312 1.00 98.56 178 THR A O 1
ATOM 1459 N N . LEU A 1 179 ? -12.907 3.197 0.172 1.00 98.38 179 LEU A N 1
ATOM 1460 C CA . LEU A 1 179 ? -14.077 2.596 0.816 1.00 98.38 179 LEU A CA 1
ATOM 1461 C C . LEU A 1 179 ? -13.873 2.438 2.331 1.00 98.38 179 LEU A C 1
ATOM 1463 O O . LEU A 1 179 ? -14.795 2.713 3.108 1.00 98.38 179 LEU A O 1
ATOM 1467 N N . ILE A 1 180 ? -12.673 2.036 2.763 1.00 98.19 180 ILE A N 1
ATOM 1468 C CA . ILE A 1 180 ? -12.339 1.866 4.186 1.00 98.19 180 ILE A CA 1
ATOM 1469 C C . ILE A 1 180 ? -12.317 3.215 4.904 1.00 98.19 180 ILE A C 1
ATOM 1471 O O . ILE A 1 180 ? -12.936 3.345 5.961 1.00 98.19 180 ILE A O 1
ATOM 1475 N N . ILE A 1 181 ? -11.689 4.234 4.310 1.00 98.38 181 ILE A N 1
ATOM 1476 C CA . ILE A 1 181 ? -11.670 5.614 4.819 1.00 98.38 181 ILE A CA 1
ATOM 1477 C C . ILE A 1 181 ? -13.097 6.113 5.043 1.00 98.38 181 ILE A C 1
ATOM 1479 O O . ILE A 1 181 ? -13.421 6.594 6.129 1.00 98.38 181 ILE A O 1
ATOM 1483 N N . ILE A 1 182 ? -13.982 5.955 4.051 1.00 98.25 182 ILE A N 1
ATOM 1484 C CA . ILE A 1 182 ? -15.383 6.381 4.167 1.00 98.25 182 ILE A CA 1
ATOM 1485 C C . ILE A 1 182 ? -16.080 5.633 5.305 1.00 98.25 182 ILE A C 1
ATOM 1487 O O . ILE A 1 182 ? -16.849 6.234 6.062 1.00 98.25 182 ILE A O 1
ATOM 1491 N N . ARG A 1 183 ? -15.853 4.320 5.429 1.00 97.44 183 ARG A N 1
ATOM 1492 C CA . ARG A 1 183 ? -16.550 3.504 6.422 1.00 97.44 183 ARG A CA 1
ATOM 1493 C C . ARG A 1 183 ? -16.079 3.796 7.843 1.00 97.44 183 ARG A C 1
ATOM 1495 O O . ARG A 1 183 ? -16.906 4.135 8.686 1.00 97.44 183 ARG A O 1
ATOM 1502 N N . LEU A 1 184 ? -14.776 3.715 8.091 1.00 96.56 184 LEU A N 1
ATOM 1503 C CA . LEU A 1 184 ? -14.193 3.969 9.409 1.00 96.56 184 LEU A CA 1
ATOM 1504 C C . LEU A 1 184 ? -14.321 5.444 9.801 1.00 96.56 184 LEU A C 1
ATOM 1506 O O . LEU A 1 184 ? -14.606 5.747 10.955 1.00 96.56 184 LEU A O 1
ATOM 1510 N N . GLY A 1 185 ? -14.223 6.368 8.841 1.00 97.31 185 GLY A N 1
ATOM 1511 C CA . GLY A 1 185 ? -14.442 7.795 9.076 1.00 97.31 185 GLY A CA 1
ATOM 1512 C C . GLY A 1 185 ? -15.862 8.108 9.558 1.00 97.31 185 GLY A C 1
ATOM 1513 O O . GLY A 1 185 ? -16.043 8.923 10.465 1.00 97.31 185 GLY A O 1
ATOM 1514 N N . LYS A 1 186 ? -16.884 7.424 9.018 1.00 96.12 186 LYS A N 1
ATOM 1515 C CA . LYS A 1 186 ? -18.268 7.538 9.515 1.00 96.12 186 LYS A CA 1
ATOM 1516 C C . LYS A 1 186 ? -18.395 7.065 10.961 1.00 96.12 186 LYS A C 1
ATOM 1518 O O . LYS A 1 186 ? -19.079 7.729 11.740 1.00 96.12 186 LYS A O 1
ATOM 1523 N N . ASP A 1 187 ? -17.730 5.972 11.320 1.00 93.88 187 ASP A N 1
ATOM 1524 C CA . ASP A 1 187 ? -17.768 5.427 12.679 1.00 93.88 187 ASP A CA 1
ATOM 1525 C C . ASP A 1 187 ? -17.040 6.336 13.677 1.00 93.88 187 ASP A C 1
ATOM 1527 O O . ASP A 1 187 ? -17.583 6.641 14.739 1.00 93.88 187 ASP A O 1
ATOM 1531 N N . ILE A 1 188 ? -15.870 6.869 13.304 1.00 94.81 188 ILE A N 1
ATOM 1532 C CA . ILE A 1 188 ? -15.152 7.880 14.097 1.00 94.81 188 ILE A CA 1
ATOM 1533 C C . ILE A 1 188 ? -16.052 9.105 14.321 1.00 94.81 188 ILE A C 1
ATOM 1535 O O . ILE A 1 188 ? -16.251 9.542 15.456 1.00 94.81 188 ILE A O 1
ATOM 1539 N N . ALA A 1 189 ? -16.661 9.638 13.257 1.00 95.69 189 ALA A N 1
ATOM 1540 C CA . ALA A 1 189 ? -17.539 10.801 13.355 1.00 95.69 189 ALA A CA 1
ATOM 1541 C C . ALA A 1 189 ? -18.798 10.531 14.198 1.00 95.69 189 ALA A C 1
ATOM 1543 O O . ALA A 1 189 ? -19.271 11.424 14.904 1.00 95.69 189 ALA A O 1
ATOM 1544 N N . ALA A 1 190 ? -19.364 9.323 14.134 1.00 92.81 190 ALA A N 1
ATOM 1545 C CA . ALA A 1 190 ? -20.500 8.930 14.964 1.00 92.81 190 ALA A CA 1
ATOM 1546 C C . ALA A 1 190 ? -20.128 8.923 16.454 1.00 92.81 190 ALA A C 1
ATOM 1548 O O . ALA A 1 190 ? -20.837 9.533 17.257 1.00 92.81 190 ALA A O 1
ATOM 1549 N N . SER A 1 191 ? -18.985 8.331 16.806 1.00 90.25 191 SER A N 1
ATOM 1550 C CA . SER A 1 191 ? -18.470 8.312 18.180 1.00 90.25 191 SER A CA 1
ATOM 1551 C C . SER A 1 191 ? -18.257 9.723 18.734 1.00 90.25 191 SER A C 1
ATOM 1553 O O . SER A 1 191 ? -18.695 10.024 19.843 1.00 90.25 191 SER A O 1
ATOM 1555 N N . LEU A 1 192 ? -17.686 10.634 17.937 1.00 93.06 192 LEU A N 1
ATOM 1556 C CA . LEU A 1 192 ? -17.496 12.035 18.338 1.00 93.06 192 LEU A CA 1
ATOM 1557 C C . LEU A 1 192 ? -18.827 12.764 18.599 1.00 93.06 192 LEU A C 1
ATOM 1559 O O . LEU A 1 192 ? -18.945 13.522 19.564 1.00 93.06 192 LEU A O 1
ATOM 1563 N N . ARG A 1 193 ? -19.853 12.524 17.770 1.00 94.19 193 ARG A N 1
ATOM 1564 C CA . ARG A 1 193 ? -21.189 13.122 17.952 1.00 94.19 193 ARG A CA 1
ATOM 1565 C C . ARG A 1 193 ? -21.877 12.622 19.220 1.00 94.19 193 ARG A C 1
ATOM 1567 O O . ARG A 1 193 ? -22.497 13.422 19.920 1.00 94.19 193 ARG A O 1
ATOM 1574 N N . ILE A 1 194 ? -21.754 11.328 19.522 1.00 90.94 194 ILE A N 1
ATOM 1575 C CA . ILE A 1 194 ? -22.306 10.731 20.745 1.00 90.94 194 ILE A CA 1
ATOM 1576 C C . ILE A 1 194 ? -21.645 11.359 21.974 1.00 90.94 194 ILE A C 1
ATOM 1578 O O . ILE A 1 194 ? -22.354 11.842 22.856 1.00 90.94 194 ILE A O 1
ATOM 1582 N N . THR A 1 195 ? -20.310 11.434 22.002 1.00 90.81 195 THR A N 1
ATOM 1583 C CA . THR A 1 195 ? -19.561 12.051 23.109 1.00 90.81 195 THR A CA 1
ATOM 1584 C C . THR A 1 195 ? -20.000 13.491 23.356 1.00 90.81 195 THR A C 1
ATOM 1586 O O . THR A 1 195 ? -20.382 13.826 24.478 1.00 90.81 195 THR A O 1
ATOM 1589 N N . LYS A 1 196 ? -20.082 14.313 22.302 1.00 93.31 196 LYS A N 1
ATOM 1590 C CA . LYS A 1 196 ? -20.550 15.704 22.408 1.00 93.31 196 LYS A CA 1
ATOM 1591 C C . LYS A 1 196 ? -21.970 15.814 22.986 1.00 93.31 196 LYS A C 1
ATOM 1593 O O . LYS A 1 196 ? -22.231 16.675 23.822 1.00 93.31 196 LYS A O 1
ATOM 1598 N N . GLY A 1 197 ? -22.893 14.946 22.566 1.00 90.00 197 GLY A N 1
ATOM 1599 C CA . GLY A 1 197 ? -24.274 14.943 23.069 1.00 90.00 197 GLY A CA 1
ATOM 1600 C C . GLY A 1 197 ? -24.407 14.491 24.531 1.00 90.00 197 GLY A C 1
ATOM 1601 O O . GLY A 1 197 ? -25.362 14.863 25.215 1.00 90.00 197 GLY A O 1
ATOM 1602 N N . MET A 1 198 ? -23.464 13.694 25.036 1.00 87.62 198 MET A N 1
ATOM 1603 C CA . MET A 1 198 ? -23.415 13.332 26.456 1.00 87.62 198 MET A CA 1
ATOM 1604 C C . MET A 1 198 ? -22.876 14.475 27.317 1.00 87.62 198 MET A C 1
ATOM 1606 O O . MET A 1 198 ? -23.381 14.701 28.417 1.00 87.62 198 MET A O 1
ATOM 1610 N N . GLU A 1 199 ? -21.875 15.200 26.820 1.00 88.19 199 GLU A N 1
ATOM 1611 C CA . GLU A 1 199 ? -21.313 16.363 27.510 1.00 88.19 199 GLU A CA 1
ATOM 1612 C C . GLU A 1 199 ? -22.350 17.474 27.690 1.00 88.19 199 GLU A C 1
ATOM 1614 O O . GLU A 1 199 ? -22.460 18.021 28.787 1.00 88.19 199 GLU A O 1
ATOM 1619 N N . SER A 1 200 ? -23.176 17.750 26.671 1.00 88.25 200 SER A N 1
ATOM 1620 C CA . SER A 1 200 ? -24.256 18.739 26.790 1.00 88.25 200 SER A CA 1
ATOM 1621 C C . SER A 1 200 ? -25.281 18.333 27.855 1.00 88.25 200 SER A C 1
ATOM 1623 O O . SER A 1 200 ? -25.552 19.100 28.771 1.00 88.25 200 SER A O 1
ATOM 1625 N N . LYS A 1 201 ? -25.747 17.075 27.838 1.00 85.00 201 LYS A N 1
ATOM 1626 C CA . LYS A 1 201 ? -26.693 16.548 28.842 1.00 85.00 201 LYS A CA 1
ATOM 1627 C C . LYS A 1 201 ? -26.151 16.557 30.272 1.00 85.00 201 LYS A C 1
ATOM 1629 O O . LYS A 1 201 ? -26.940 16.558 31.211 1.00 85.00 201 LYS A O 1
ATOM 1634 N N . LYS A 1 202 ? -24.828 16.482 30.452 1.00 82.81 202 LYS A N 1
ATOM 1635 C CA . LYS A 1 202 ? -24.190 16.580 31.771 1.00 82.81 202 LYS A CA 1
ATOM 1636 C C . LYS A 1 202 ? -24.141 18.025 32.265 1.00 82.81 202 LYS A C 1
ATOM 1638 O O . LYS A 1 202 ? -24.208 18.225 33.466 1.00 82.81 202 LYS A O 1
ATOM 1643 N N . LYS A 1 203 ? -24.001 19.000 31.364 1.00 77.44 203 LYS A N 1
ATOM 1644 C CA . LYS A 1 203 ? -24.003 20.429 31.702 1.00 77.44 203 LYS A CA 1
ATOM 1645 C C . LYS A 1 203 ? -25.399 20.935 32.079 1.00 77.44 203 LYS A C 1
ATOM 1647 O O . LYS A 1 203 ? -25.506 21.838 32.897 1.00 77.44 203 LYS A O 1
ATOM 1652 N N . ASP A 1 204 ? -26.437 20.329 31.506 1.00 72.75 204 ASP A N 1
ATOM 1653 C CA . ASP A 1 204 ? -27.840 20.681 31.759 1.00 72.75 204 ASP A CA 1
ATOM 1654 C C . ASP A 1 204 ? -28.433 20.007 33.023 1.00 72.75 204 ASP A C 1
ATOM 1656 O O . ASP A 1 204 ? -29.617 20.180 33.308 1.00 72.75 204 ASP A O 1
ATOM 1660 N N . ARG A 1 205 ? -27.645 19.207 33.760 1.00 58.97 205 ARG A N 1
ATOM 1661 C CA . ARG A 1 205 ? -28.024 18.532 35.018 1.00 58.97 205 ARG A CA 1
ATOM 1662 C C . ARG A 1 205 ? -27.256 19.100 36.199 1.00 58.97 205 ARG A C 1
ATOM 1664 O O . ARG A 1 205 ? -27.875 19.170 37.280 1.00 58.97 205 ARG A O 1
#